Protein 4F2G (pdb70)

Radius of gyration: 18.75 Å; Cα contacts (8 Å, |Δi|>4): 578; chains: 1; bounding box: 49×48×42 Å

B-factor: mean 23.39, std 11.24, range [6.55, 86.33]

Nearest PDB structures (foldseek):
  4f2g-assembly1_A  TM=1.003E+00  e=6.445E-60  Burkholderia thailandensis E264
  1a1s-assembly1_A  TM=9.622E-01  e=4.248E-34  Pyrococcus furiosus
  7x99-assembly1_A  TM=9.183E-01  e=8.121E-35  Psychrobacter sp. PAMC 21119
  8qev-assembly1_B  TM=9.617E-01  e=5.536E-33  Arabidopsis thaliana
  8qev-assembly1_C  TM=9.621E-01  e=1.460E-32  Arabidopsis thaliana

InterPro domains:
  IPR002292 Ornithine/putrescine carbamoyltransferase [PR00102] (50-64)
  IPR002292 Ornithine/putrescine carbamoyltransferase [PR00102] (83-96)
  IPR002292 Ornithine/putrescine carbamoyltransferase [PR00102] (123-137)
  IPR002292 Ornithine/putrescine carbamoyltransferase [PR00102] (220-230)
  IPR002292 Ornithine/putrescine carbamoyltransferase [PR00102] (282-293)
  IPR002292 Ornithine/putrescine carbamoyltransferase [TIGR00658] (7-303)
  IPR006130 Aspartate/ornithine carbamoyltransferase [PR00100] (52-71)
  IPR006130 Aspartate/ornithine carbamoyltransferase [PR00100] (134-145)
  IPR006130 Aspartate/ornithine carbamoyltransferase [PR00100] (256-265)
  IPR006130 Aspartate/ornithine carbamoyltransferase [PR00100] (268-291)
  IPR006130 Aspartate/ornithine carbamoyltransferase [PS00097] (52-59)
  IPR006131 Aspartate/ornithine carbamoyltransferase, Asp/Orn-binding domain [PF00185] (154-301)
  IPR006132 Aspartate/ornithine carbamoyltransferase, carbamoyl-P binding [PF02729] (7-147)
  IPR024904 Orni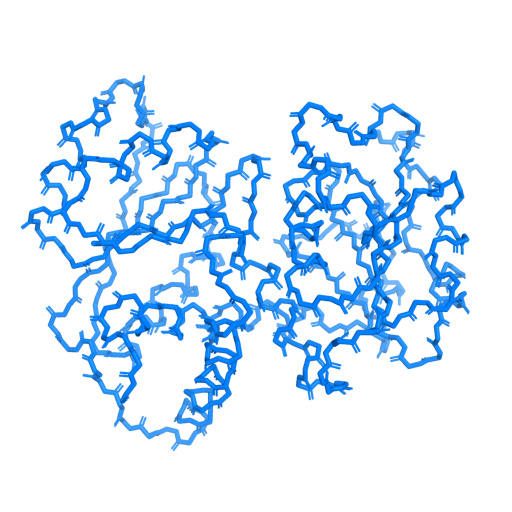thine carbamoyltransferase [MF_01109] (6-304)
  IPR036901 Aspartate/ornithine carbamoyltransferase superfamily [G3DSA:3.40.50.1370] (8-299)
  IPR036901 Aspartate/ornithine carbamoyltransferase superfamily [G3DSA:3.40.50.1370] (137-290)
  IPR036901 Aspartate/ornithine carbamoyltransferase superfamily [SSF53671] (4-303)

Solvent-accessible surface area: 12615 Å² total; per-residue (Å²): 134,107,39,0,9,36,0,94,59,2,50,57,95,14,0,95,28,0,10,114,31,0,8,51,3,39,148,44,92,86,110,98,93,110,61,87,26,0,113,132,77,33,0,0,0,13,6,39,61,108,8,112,104,4,88,120,10,0,64,27,0,0,147,46,2,24,11,116,9,61,85,71,62,86,103,140,57,56,4,51,179,68,41,79,20,87,84,20,0,55,77,23,5,134,152,19,41,0,0,0,0,20,1,73,72,17,103,41,0,65,120,0,3,104,42,12,140,16,13,0,0,0,0,20,0,74,59,27,3,0,0,6,0,0,0,0,0,10,0,3,67,77,70,96,23,90,0,153,59,76,21,0,0,1,0,0,32,18,28,19,3,0,28,0,0,5,19,0,0,93,32,7,56,5,41,2,35,1,0,13,6,116,67,122,57,33,82,89,101,52,20,63,89,51,3,53,109,53,46,96,84,36,138,58,5,44,101,0,0,51,37,0,25,0,0,2,1,16,43,91,97,107,60,8,65,103,23,22,0,53,108,118,4,7,75,74,10,58,112,78,1,5,0,0,1,14,51,72,19,86,115,64,70,0,0,36,53,32,6,5,83,17,142,49,24,18,4,185,55,1,38,74,0,16,20,0,0,0,7,0,0,0,5,12,19,36,83,30,128,125

CATH classification: 3.40.50.1370 (+1 more: 3.40.50.1370)

Secondary structure (DSSP, 8-state):
---BSSGGGS-HHHHHHHHHHHHHHHHHHHTT----TTTT-EEEEEESS--HHHHHHHHHHHHHTT-EEEEE--SS-EETBEE-HHHHHHHHHHH-SEEEEE-S-HHHHHHHHHT-SS-EEEEE-SS--HHHHHHHHHHHHHHHS--TT-EEEEES---HHHHHHHHHHHHHT-EEEEE--GGG---GGGS-GGGGGGEEE-SSHHHHTTT-SEEEE-----SGGGG-B-HHHHTTS-TT-EEEEPSS--BTTTB-HHHHTSTTB-HHHHHHHHHHHHHHHHHHHHH---

Organism: Burkholderia thailandensis (strain ATCC 700388 / DSM 13276 / CCUG 48851 / CIP 106301 / E264) (NCBI:txid271848)

Sequence (290 aa):
IRHYLQFKDFSLEDYEYVLERTGILKRKFKNYETYHPLHDRTLAMIFEKSSTRTRLSFEAGIFQLGGHAVFMSTRDTQLGRGEPVEDSAQVISRMVDIIMIRTFEQDIIIQRFAENSRVPVINGLTNEYHPCQVLADIFTYYEHRGPIRGKTVAWVGDANNMLYTWIQAARILDFKLQLSTPPGYALDAKLVDAESAPFYQVFDDPNEACKGADLVTTDVWKRAFADWCVDEEEMMSHANSDALFMHCLPAHRGEEVTAGVIDGPQSVVWDEAENRLHVQKALMEFLLLGRL

Foldseek 3Di:
DQAALALLSDFLVRLVQLLVQLVVVVVCVVVVNQAAPQAAFEEEEAEADDDVLLVVLLQVLNVSNRYGYDYHYDDPADDVGPDDLLVCQQVVLVPGAEYEYEEEDSVSQVVSCVNHPHYYHYCYYFAAHNLLVSLVQSVCCVVPNHQAQAEEEEFEACTRHNLRVLSVCVRSVYAYEYEYQVVRDDPVVSHDPSSVVRYDYDPQSLVSQAQHQEYEYEAHQPRSVSRADEPSSNVNYPPQHAYEYADDDDDPHNYHCCRCVHPRYPHVSSSNSSSSSVSSVVCCRRPNRD

Structure (mmCIF, N/CA/C/O backbone):
data_4F2G
#
_entry.id   4F2G
#
_cell.length_a   141.250
_cell.length_b   141.250
_cell.length_c   141.250
_cell.angle_alpha   90.000
_cell.angle_beta   90.000
_cell.angle_gamma   90.000
#
_symmetry.space_group_name_H-M   'P 41 3 2'
#
loop_
_entity.id
_entity.type
_entity.pdbx_description
1 polymer 'Ornithine carbamoyltransferase 1'
2 non-polymer 1,2-ETHANEDIOL
3 non-polymer 'PHOSPHATE ION'
4 water water
#
loop_
_atom_site.group_PDB
_atom_site.id
_atom_site.type_symbol
_atom_site.label_atom_id
_atom_site.label_alt_id
_atom_site.label_comp_id
_atom_site.label_asym_id
_atom_site.label_entity_id
_atom_site.label_seq_id
_atom_site.pdbx_PDB_ins_code
_atom_site.Cartn_x
_atom_site.Cartn_y
_atom_site.Cartn_z
_atom_site.occupancy
_atom_site.B_iso_or_equiv
_atom_site.auth_seq_id
_atom_site.auth_comp_id
_atom_site.auth_asym_id
_atom_site.auth_atom_id
_atom_site.pdbx_PDB_model_num
ATOM 1 N N . ILE A 1 6 ? -11.791 10.751 -27.338 1.00 42.32 6 ILE A N 1
ATOM 2 C CA . ILE A 1 6 ? -11.652 10.395 -25.927 1.00 41.62 6 ILE A CA 1
ATOM 3 C C . ILE A 1 6 ? -12.390 11.384 -25.074 1.00 36.72 6 ILE A C 1
ATOM 4 O O . ILE A 1 6 ? -12.022 12.514 -25.066 1.00 35.29 6 ILE A O 1
ATOM 9 N N . ARG A 1 7 ? -13.389 10.955 -24.333 1.00 30.73 7 ARG A N 1
ATOM 10 C CA . ARG A 1 7 ? -13.989 11.872 -23.375 1.00 24.96 7 ARG A CA 1
ATOM 11 C C . ARG A 1 7 ? -13.379 11.648 -22.013 1.00 20.42 7 ARG A C 1
ATOM 12 O O . ARG A 1 7 ? -13.019 10.519 -21.671 1.00 20.51 7 ARG A O 1
ATOM 20 N N . HIS A 1 8 ? -13.281 12.716 -21.228 1.00 14.24 8 HIS A N 1
ATOM 21 C CA . HIS A 1 8 ? -12.782 12.605 -19.861 1.00 12.12 8 HIS A CA 1
ATOM 22 C C . HIS A 1 8 ? -13.835 13.087 -18.882 1.00 16.02 8 HIS A C 1
ATOM 23 O O . HIS A 1 8 ? -14.842 13.683 -19.283 1.00 15.11 8 HIS A O 1
ATOM 30 N N . TYR A 1 9 ? -13.586 12.869 -17.595 1.00 13.29 9 TYR A N 1
ATOM 31 C CA . TYR A 1 9 ? -14.472 13.347 -16.538 1.00 14.90 9 TYR A CA 1
ATOM 32 C C . TYR A 1 9 ? -13.629 14.085 -15.503 1.00 14.65 9 TYR A C 1
ATOM 33 O O . TYR A 1 9 ? -13.313 13.544 -14.444 1.00 17.11 9 TYR A O 1
ATOM 42 N N . LEU A 1 10 ? -13.258 15.321 -15.825 1.00 15.66 10 LEU A N 1
ATOM 43 C CA . LEU A 1 10 ? -12.322 16.085 -14.999 1.00 14.07 10 LEU A CA 1
ATOM 44 C C . LEU A 1 10 ? -13.024 17.161 -14.169 1.00 15.39 10 LEU A C 1
ATOM 45 O O . LEU A 1 10 ? -12.587 17.500 -13.062 1.00 12.54 10 LEU A O 1
ATOM 50 N N . GLN A 1 11 ? -14.099 17.711 -14.732 1.00 15.39 11 GLN A N 1
ATOM 51 C CA . GLN A 1 11 ? -14.920 18.713 -14.056 1.00 17.12 11 GLN A CA 1
ATOM 52 C C . GLN A 1 11 ? -16.378 18.340 -14.245 1.00 18.17 11 GLN A C 1
ATOM 53 O O . GLN A 1 11 ? -16.734 17.699 -15.229 1.00 18.79 11 GLN A O 1
ATOM 59 N N . PHE A 1 12 ? -17.232 18.751 -13.321 1.00 19.42 12 PHE A N 1
ATOM 60 C CA . PHE A 1 12 ? -18.645 18.462 -13.471 1.00 16.10 12 PHE A CA 1
ATOM 61 C C . PHE A 1 12 ? -19.166 18.959 -14.829 1.00 19.64 12 PHE A C 1
ATOM 62 O O . PHE A 1 12 ? -19.990 18.295 -15.467 1.00 16.13 12 PHE A O 1
ATOM 70 N N . LYS A 1 13 ? -18.676 20.116 -15.276 1.00 19.05 13 LYS A N 1
ATOM 71 C CA . LYS A 1 13 ? -19.173 20.711 -16.511 1.00 19.72 13 LYS A CA 1
ATOM 72 C C . LYS A 1 13 ? -18.674 20.039 -17.791 1.00 20.36 13 LYS A C 1
ATOM 73 O O . LYS A 1 13 ? -18.999 20.495 -18.878 1.00 22.80 13 LYS A O 1
ATOM 79 N N . ASP A 1 14 ? -17.901 18.961 -17.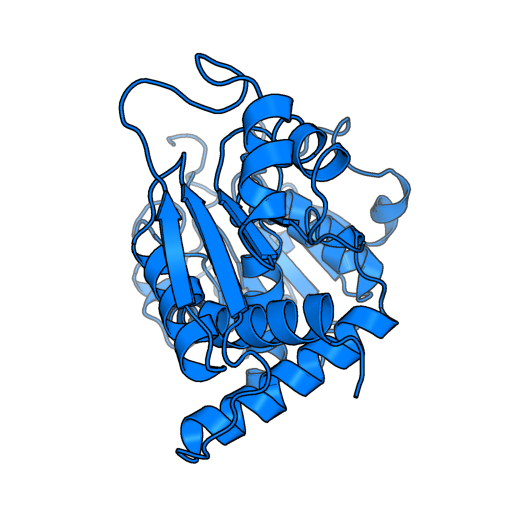666 1.00 19.95 14 ASP A N 1
ATOM 80 C CA . ASP A 1 14 ? -17.498 18.182 -18.839 1.00 19.50 14 ASP A CA 1
ATOM 81 C C . ASP A 1 14 ? -18.685 17.426 -19.458 1.00 20.20 14 ASP A C 1
ATOM 82 O O . ASP A 1 14 ? -18.643 17.063 -20.632 1.00 23.91 14 ASP A O 1
ATOM 87 N N . PHE A 1 15 ? -19.733 17.180 -18.673 1.00 18.10 15 PHE A N 1
ATOM 88 C CA . PHE A 1 15 ? -20.921 16.493 -19.184 1.00 17.27 15 PHE A CA 1
ATOM 89 C C . PHE A 1 15 ? -22.080 17.463 -19.407 1.00 17.66 15 PHE A C 1
ATOM 90 O O . PHE A 1 15 ? -22.238 18.424 -18.662 1.00 22.40 15 PHE A O 1
ATOM 98 N N . SER A 1 16 ? -22.886 17.207 -20.430 1.00 16.97 16 SER A N 1
ATOM 99 C CA . SER A 1 16 ? -24.043 18.048 -20.713 1.00 19.69 16 SER A CA 1
ATOM 100 C C . SER A 1 16 ? -25.220 17.589 -19.873 1.00 19.30 16 SER A C 1
ATOM 101 O O . SER A 1 16 ? -25.154 16.545 -19.222 1.00 18.53 16 SER A O 1
ATOM 104 N N . LEU A 1 17 ? -26.297 18.366 -19.896 1.00 21.55 17 LEU A N 1
ATOM 105 C CA . LEU A 1 17 ? -27.539 17.957 -19.255 1.00 24.05 17 LEU A CA 1
ATOM 106 C C . LEU A 1 17 ? -27.974 16.583 -19.751 1.00 24.38 17 LEU A C 1
ATOM 107 O O . LEU A 1 17 ? -28.359 15.718 -18.966 1.00 21.28 17 LEU A O 1
ATOM 112 N N . GLU A 1 18 ? -27.919 16.394 -21.064 1.00 26.82 18 GLU A N 1
ATOM 113 C CA . GLU A 1 18 ? -28.270 15.114 -21.667 1.00 28.50 18 GLU A CA 1
ATOM 114 C C . GLU A 1 18 ? -27.393 13.975 -21.124 1.00 24.52 18 GLU A C 1
ATOM 115 O O . GLU A 1 18 ? -27.908 12.903 -20.794 1.00 22.33 18 GLU A O 1
ATOM 121 N N . ASP A 1 19 ? -26.080 14.209 -21.027 1.00 22.94 19 ASP A N 1
ATOM 122 C CA . ASP A 1 19 ? -25.158 13.212 -20.466 1.00 23.10 19 ASP A CA 1
ATOM 123 C C . ASP A 1 19 ? -25.591 12.782 -19.068 1.00 22.92 19 ASP A C 1
ATOM 124 O O . ASP A 1 19 ? -25.667 11.581 -18.766 1.00 23.10 19 ASP A O 1
ATOM 129 N N . TYR A 1 20 ? -25.865 13.771 -18.219 1.00 18.84 20 TYR A N 1
ATOM 130 C CA . TYR A 1 20 ? -26.290 13.514 -16.841 1.00 19.42 20 TYR A CA 1
ATOM 131 C C . TYR A 1 20 ? -27.627 12.784 -16.732 1.00 22.65 20 TYR A C 1
ATOM 132 O O . TYR A 1 20 ? -27.775 11.909 -15.887 1.00 28.19 20 TYR A O 1
ATOM 141 N N . GLU A 1 21 ? -28.595 13.131 -17.578 1.00 18.50 21 GLU A N 1
ATOM 142 C CA . GLU A 1 21 ? -29.869 12.422 -17.570 1.00 18.15 21 GLU A CA 1
ATOM 143 C C . GLU A 1 21 ? -29.637 10.937 -17.833 1.00 21.38 21 GLU A C 1
ATOM 144 O O . GLU A 1 21 ? -30.194 10.079 -17.145 1.00 20.96 21 GLU A O 1
ATOM 150 N N . TYR A 1 22 ? -28.783 10.639 -18.810 1.00 20.84 22 TYR A N 1
ATOM 151 C CA . TYR A 1 22 ? -28.416 9.261 -19.111 1.00 22.50 22 TYR A CA 1
ATOM 152 C C . TYR A 1 22 ? -27.680 8.580 -17.952 1.00 25.73 22 TYR A C 1
ATOM 153 O O . TYR A 1 22 ? -28.057 7.491 -17.526 1.00 25.46 22 TYR A O 1
ATOM 162 N N . VAL A 1 23 ? -26.630 9.221 -17.445 1.00 24.96 23 VAL A N 1
ATOM 163 C CA . VAL A 1 23 ? -25.789 8.605 -16.424 1.00 18.71 23 VAL A CA 1
ATOM 164 C C . VAL A 1 23 ? -26.554 8.352 -15.126 1.00 15.31 23 VAL A C 1
ATOM 165 O O . VAL A 1 23 ? -26.355 7.334 -14.465 1.00 17.91 23 VAL A O 1
ATOM 169 N N . LEU A 1 24 ? -27.412 9.261 -14.754 1.00 13.01 24 LEU A N 1
ATOM 170 C CA . LEU A 1 24 ? -28.216 9.119 -13.572 1.00 16.21 24 LEU A CA 1
ATOM 171 C C . LEU A 1 24 ? -29.214 7.966 -13.701 1.00 20.91 24 LEU A C 1
ATOM 172 O O . LEU A 1 24 ? -29.402 7.227 -12.798 1.00 22.09 24 LEU A O 1
ATOM 177 N N . GLU A 1 25 ? -29.750 7.797 -14.884 1.00 23.19 25 GLU A N 1
ATOM 178 C CA . GLU A 1 25 ? -30.653 6.686 -15.121 1.00 22.34 25 GLU A CA 1
ATOM 179 C C . GLU A 1 25 ? -29.900 5.351 -15.120 1.00 20.85 25 GLU A C 1
ATOM 180 O O . GLU A 1 25 ? -30.380 4.371 -14.542 1.00 25.28 25 GLU A O 1
ATOM 186 N N . ARG A 1 26 ? -28.726 5.310 -15.759 1.00 20.18 26 ARG A N 1
ATOM 187 C CA . ARG A 1 26 ? -27.857 4.126 -15.698 1.00 19.83 26 ARG A CA 1
ATOM 188 C C . ARG A 1 26 ? -27.484 3.795 -14.262 1.00 16.14 26 ARG A C 1
ATOM 189 O O . ARG A 1 26 ? -27.429 2.630 -13.898 1.00 19.84 26 ARG A O 1
ATOM 197 N N . THR A 1 27 ? -27.206 4.818 -13.457 1.00 13.13 27 THR A N 1
ATOM 198 C CA . THR A 1 27 ? -26.834 4.602 -12.060 1.00 12.17 27 THR A CA 1
ATOM 199 C C . THR A 1 27 ? -27.910 3.795 -11.334 1.00 15.92 27 THR A C 1
ATOM 200 O O . THR A 1 27 ? -27.614 2.831 -10.623 1.00 16.51 27 THR A O 1
ATOM 204 N N . GLY A 1 28 ? -29.163 4.187 -11.524 1.00 15.91 28 GLY A N 1
ATOM 205 C CA . GLY A 1 28 ? -30.275 3.497 -10.894 1.00 14.60 28 GLY A CA 1
ATOM 206 C C . GLY A 1 28 ? -30.424 2.088 -11.429 1.00 16.57 28 GLY A C 1
ATOM 207 O O . GLY A 1 28 ? -30.689 1.161 -10.678 1.00 20.09 28 GLY A O 1
ATOM 208 N N . ILE A 1 29 ? -30.259 1.926 -12.735 1.00 17.04 29 ILE A N 1
ATOM 209 C CA . ILE A 1 29 ? -30.330 0.606 -13.350 1.00 19.89 29 ILE A CA 1
ATOM 210 C C . ILE A 1 29 ? -29.223 -0.341 -12.840 1.00 18.75 29 ILE A C 1
ATOM 211 O O . ILE A 1 29 ? -29.488 -1.485 -12.478 1.00 18.26 29 ILE A O 1
ATOM 216 N N . LEU A 1 30 ? -27.985 0.137 -12.803 1.00 14.85 30 LEU A N 1
ATOM 217 C CA . LEU A 1 30 ? -26.876 -0.695 -12.358 1.00 15.39 30 LEU A CA 1
ATOM 218 C C . LEU A 1 30 ? -26.974 -0.999 -10.864 1.00 19.87 30 LEU A C 1
ATOM 219 O O . LEU A 1 30 ? -26.562 -2.068 -10.412 1.00 20.78 30 LEU A O 1
ATOM 224 N N . LYS A 1 31 ? -27.516 -0.056 -10.096 1.00 18.69 31 LYS A N 1
ATOM 225 C CA . LYS A 1 31 ? -27.703 -0.270 -8.664 1.00 18.02 31 LYS A CA 1
ATOM 226 C C . LYS A 1 31 ? -28.722 -1.385 -8.429 1.00 22.14 31 LYS A C 1
ATOM 227 O O . LYS A 1 31 ? -28.551 -2.213 -7.529 1.00 22.10 31 LYS A O 1
ATOM 233 N N . ARG A 1 32 ? -29.772 -1.410 -9.253 1.00 21.29 32 ARG A N 1
ATOM 234 C CA . ARG A 1 32 ? -30.788 -2.462 -9.182 1.00 23.54 32 ARG A CA 1
ATOM 235 C C . ARG A 1 32 ? -30.212 -3.835 -9.532 1.00 26.88 32 ARG A C 1
ATOM 236 O O . ARG A 1 32 ? -30.553 -4.839 -8.895 1.00 25.68 32 ARG A O 1
ATOM 244 N N . LYS A 1 33 ? -29.331 -3.874 -10.530 1.00 23.15 33 LYS A N 1
ATOM 245 C CA . LYS A 1 33 ? -28.612 -5.099 -10.875 1.00 21.89 33 LYS A CA 1
ATOM 246 C C . LYS A 1 33 ? -27.708 -5.542 -9.725 1.00 24.18 33 LYS A C 1
ATOM 247 O O . LYS A 1 33 ? -27.636 -6.727 -9.397 1.00 26.08 33 LYS A O 1
ATOM 253 N N . PHE A 1 34 ? -27.029 -4.577 -9.111 1.00 26.95 34 PHE A N 1
ATOM 254 C CA . PHE A 1 34 ? -26.254 -4.811 -7.894 1.00 29.53 34 PHE A CA 1
ATOM 255 C C . PHE A 1 34 ? -27.155 -5.422 -6.812 1.00 32.47 34 PHE A C 1
ATOM 256 O O . PHE A 1 34 ? -26.841 -6.473 -6.258 1.00 35.31 34 PHE A O 1
ATOM 264 N N . LYS A 1 35 ? -28.290 -4.789 -6.527 1.00 29.12 35 LYS A N 1
ATOM 265 C CA . LYS A 1 35 ? -29.161 -5.292 -5.462 1.00 24.78 35 LYS A CA 1
ATOM 266 C C . LYS A 1 35 ? -29.866 -6.593 -5.845 1.00 23.53 35 LYS A C 1
ATOM 267 O O . LYS A 1 35 ? -30.311 -7.328 -4.975 1.00 28.05 35 LYS A O 1
ATOM 269 N N . ASN A 1 36 ? -29.949 -6.897 -7.138 1.00 34.52 36 ASN A N 1
ATOM 270 C CA . ASN A 1 36 ? -30.542 -8.169 -7.593 1.00 34.70 36 ASN A CA 1
ATOM 271 C C . ASN A 1 36 ? -29.524 -9.321 -7.784 1.00 35.33 36 ASN A C 1
ATOM 272 O O . ASN A 1 36 ? -29.891 -10.413 -8.236 1.00 31.33 36 ASN A O 1
ATOM 277 N N . TYR A 1 37 ? -28.254 -9.072 -7.455 1.00 40.23 37 TYR A N 1
ATOM 278 C CA . TYR A 1 37 ? -27.197 -10.073 -7.638 1.00 43.94 37 TYR A CA 1
ATOM 279 C C . TYR A 1 37 ? -27.243 -10.605 -9.074 1.00 41.40 37 TYR A C 1
ATOM 280 O O . TYR A 1 37 ? -27.103 -11.803 -9.325 1.00 44.59 37 TYR A O 1
ATOM 282 N N . GLU A 1 38 ? -27.465 -9.696 -10.014 1.00 34.68 38 GLU A N 1
ATOM 283 C CA . GLU A 1 38 ? -27.481 -10.040 -11.423 1.00 28.85 38 GLU A CA 1
ATOM 284 C C . GLU A 1 38 ? -26.060 -9.878 -11.961 1.00 24.89 38 GLU A C 1
ATOM 285 O O . GLU A 1 38 ? -25.397 -8.877 -11.690 1.00 23.94 38 GLU A O 1
ATOM 291 N N . THR A 1 39 ? -25.575 -10.870 -12.698 1.00 24.30 39 THR A N 1
ATOM 292 C CA . THR A 1 39 ? -24.228 -10.789 -13.256 1.00 19.91 39 THR A CA 1
ATOM 293 C C . THR A 1 39 ? -24.210 -9.925 -14.517 1.00 23.97 39 THR A C 1
ATOM 294 O O . THR A 1 39 ? -24.846 -10.260 -15.525 1.00 28.32 39 THR A O 1
ATOM 298 N N . TYR A 1 40 ? -23.498 -8.806 -14.443 1.00 19.44 40 TYR A N 1
ATOM 299 C CA . TYR A 1 40 ? -23.367 -7.889 -15.567 1.00 17.96 40 TYR A CA 1
ATOM 300 C C . TYR A 1 40 ? -21.919 -7.436 -15.670 1.00 21.07 40 TYR A C 1
ATOM 301 O O . TYR A 1 40 ? -21.418 -6.727 -14.796 1.00 19.40 40 TYR A O 1
ATOM 310 N N . HIS A 1 41 ? -21.244 -7.855 -16.734 1.00 21.56 41 HIS A N 1
ATOM 311 C CA . HIS A 1 41 ? -19.811 -7.591 -16.877 1.00 17.63 41 HIS A CA 1
ATOM 312 C C . HIS A 1 41 ? -19.438 -6.937 -18.198 1.00 18.81 41 HIS A C 1
ATOM 313 O O . HIS A 1 41 ? -18.670 -7.520 -18.965 1.00 15.68 41 HIS A O 1
ATOM 320 N N . PRO A 1 42 ? -19.933 -5.762 -18.459 1.00 16.12 42 PRO A N 1
ATOM 321 C CA . PRO A 1 42 ? -19.600 -5.085 -19.692 1.00 17.59 42 PRO A CA 1
ATOM 322 C C . PRO A 1 42 ? -18.155 -4.680 -19.794 1.00 20.27 42 PRO A C 1
ATOM 323 O O . PRO A 1 42 ? -17.667 -4.505 -20.846 1.00 22.90 42 PRO A O 1
ATOM 327 N N . LEU A 1 43 ? -17.495 -4.593 -18.662 1.00 18.60 43 LEU A N 1
ATOM 328 C CA . LEU A 1 43 ? -16.097 -4.187 -18.653 1.00 16.78 43 LEU A CA 1
ATOM 329 C C . LEU A 1 43 ? -15.155 -5.362 -18.445 1.00 16.77 43 LEU A C 1
ATOM 330 O O . LEU A 1 43 ? -14.033 -5.178 -17.993 1.00 16.61 43 LEU A O 1
ATOM 335 N N . HIS A 1 44 ? -15.604 -6.566 -18.792 1.00 15.06 44 HIS A N 1
ATOM 336 C CA . HIS A 1 44 ? -14.748 -7.740 -18.686 1.00 14.24 44 HIS A CA 1
ATOM 337 C C . HIS A 1 44 ? -13.402 -7.479 -19.365 1.00 17.14 44 HIS A C 1
ATOM 338 O O . HIS A 1 44 ? -13.341 -6.899 -20.441 1.00 19.96 44 HIS A O 1
ATOM 345 N N . ASP A 1 45 ? -12.324 -7.897 -18.711 1.00 17.86 45 ASP A N 1
ATOM 346 C CA . ASP A 1 45 ? -10.970 -7.763 -19.248 1.00 16.82 45 ASP A CA 1
ATOM 347 C C . ASP A 1 45 ? -10.475 -6.321 -19.349 1.00 16.74 45 ASP A C 1
ATOM 348 O O . ASP A 1 45 ? -9.439 -6.069 -19.948 1.00 20.43 45 ASP A O 1
ATOM 353 N N . ARG A 1 46 ? -11.180 -5.376 -18.816 1.00 13.76 46 ARG A N 1
ATOM 354 C CA . ARG A 1 46 ? -10.767 -4.007 -18.796 1.00 16.27 46 ARG A CA 1
ATOM 355 C C . ARG A 1 46 ? -10.066 -3.596 -17.481 1.00 15.67 46 ARG A C 1
ATOM 356 O O . ARG A 1 46 ? -10.427 -4.019 -16.441 1.00 13.84 46 ARG A O 1
ATOM 364 N N . THR A 1 47 ? -9.096 -2.730 -17.582 1.00 13.56 47 THR A N 1
ATOM 365 C CA . THR A 1 47 ? -8.311 -2.325 -16.418 1.00 12.28 47 THR A CA 1
ATOM 366 C C . THR A 1 47 ? -8.436 -0.821 -16.132 1.00 13.24 47 THR A C 1
ATOM 367 O O . THR A 1 47 ? -8.397 0.005 -17.048 1.00 10.85 47 THR A O 1
ATOM 371 N N . LEU A 1 48 ? -8.598 -0.480 -14.856 1.00 14.98 48 LEU A N 1
ATOM 372 C CA . LEU A 1 48 ? -8.581 0.904 -14.400 1.00 14.38 48 LEU A CA 1
ATOM 373 C C . LEU A 1 48 ? -7.303 1.149 -13.601 1.00 15.42 48 LEU A C 1
ATOM 374 O O . LEU A 1 48 ? -7.022 0.439 -12.638 1.00 11.44 48 LEU A O 1
ATOM 379 N N . ALA A 1 49 ? -6.523 2.147 -14.001 1.00 11.50 49 ALA A N 1
ATOM 380 C CA . ALA A 1 49 ? -5.395 2.558 -13.181 1.00 12.01 49 ALA A CA 1
ATOM 381 C C . ALA A 1 49 ? -5.883 3.593 -12.165 1.00 11.42 49 ALA A C 1
ATOM 382 O O . ALA A 1 49 ? -6.415 4.629 -12.544 1.00 13.95 49 ALA A O 1
ATOM 384 N N . MET A 1 50 ? -5.752 3.286 -10.877 1.00 12.89 50 MET A N 1
ATOM 385 C CA . MET A 1 50 ? -6.105 4.247 -9.836 1.00 11.38 50 MET A CA 1
ATOM 386 C C . MET A 1 50 ? -4.839 4.915 -9.333 1.00 13.14 50 MET A C 1
ATOM 387 O O . MET A 1 50 ? -4.040 4.299 -8.625 1.00 11.11 50 MET A O 1
ATOM 392 N N . ILE A 1 51 ? -4.647 6.171 -9.721 1.00 12.33 51 ILE A N 1
ATOM 393 C CA . ILE A 1 51 ? -3.464 6.920 -9.310 1.00 10.97 51 ILE A CA 1
ATOM 394 C C . ILE A 1 51 ? -3.807 7.823 -8.130 1.00 13.55 51 ILE A C 1
ATOM 395 O O . ILE A 1 51 ? -4.433 8.880 -8.293 1.00 12.26 51 ILE A O 1
ATOM 400 N N . PHE A 1 52 ? -3.404 7.392 -6.939 1.00 12.20 52 PHE A N 1
ATOM 401 C CA . PHE A 1 52 ? -3.680 8.142 -5.714 1.00 12.07 52 PHE A CA 1
ATOM 402 C C . PHE A 1 52 ? -2.460 8.926 -5.262 1.00 13.39 52 PHE A C 1
ATOM 403 O O . PHE A 1 52 ? -1.430 8.345 -4.926 1.00 17.54 52 PHE A O 1
ATOM 411 N N . GLU A 1 53 ? -2.576 10.247 -5.248 1.00 14.82 53 GLU A N 1
ATOM 412 C CA . GLU A 1 53 ? -1.523 11.095 -4.702 1.00 11.32 53 GLU A CA 1
ATOM 413 C C . GLU A 1 53 ? -2.024 11.762 -3.421 1.00 16.05 53 GLU A C 1
ATOM 414 O O . GLU A 1 53 ? -1.239 12.278 -2.625 1.00 19.08 53 GLU A O 1
ATOM 420 N N . LYS A 1 54 ? -3.321 11.726 -3.228 1.00 17.97 54 LYS A N 1
ATOM 421 C CA . LYS A 1 54 ? -3.966 11.952 -1.949 1.00 20.46 54 LYS A CA 1
ATOM 422 C C . LYS A 1 54 ? -4.784 10.725 -1.513 1.00 21.35 54 LYS A C 1
ATOM 423 O O . LYS A 1 54 ? -5.599 10.267 -2.223 1.00 22.22 54 LYS A O 1
ATOM 429 N N . SER A 1 55 ? -4.531 1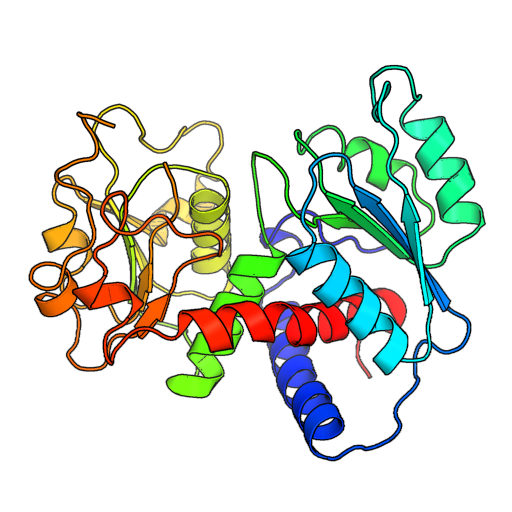0.236 -0.338 1.00 21.94 55 SER A N 1
ATOM 430 C CA . SER A 1 55 ? -5.048 8.967 0.121 1.00 21.18 55 SER A CA 1
ATOM 431 C C . SER A 1 55 ? -6.544 8.957 0.463 1.00 16.86 55 SER A C 1
ATOM 432 O O . SER A 1 55 ? -7.030 9.873 0.958 1.00 15.97 55 SER A O 1
ATOM 435 N N . SER A 1 56 ? -7.272 7.930 0.076 1.00 13.84 56 SER A N 1
ATOM 436 C CA . SER A 1 56 ? -8.618 7.694 0.603 1.00 16.32 56 SER A CA 1
ATOM 437 C C . SER A 1 56 ? -9.008 6.249 0.511 1.00 13.09 56 SER A C 1
ATOM 438 O O . SER A 1 56 ? -9.212 5.811 -0.585 1.00 14.22 56 SER A O 1
ATOM 441 N N . THR A 1 57 ? -9.132 5.547 1.625 1.00 12.20 57 THR A N 1
ATOM 442 C CA . THR A 1 57 ? -9.582 4.176 1.379 1.00 16.86 57 THR A CA 1
ATOM 443 C C . THR A 1 57 ? -10.982 4.136 0.765 1.00 19.51 57 THR A C 1
ATOM 444 O O . THR A 1 57 ? -11.261 3.349 -0.140 1.00 18.88 57 THR A O 1
ATOM 448 N N . ARG A 1 58 ? -11.851 4.999 1.278 1.00 18.08 58 ARG A N 1
ATOM 449 C CA . ARG A 1 58 ? -13.240 5.111 0.853 1.00 15.02 58 ARG A CA 1
ATOM 450 C C . ARG A 1 58 ? -13.327 5.108 -0.665 1.00 11.83 58 ARG A C 1
ATOM 451 O O . ARG A 1 58 ? -14.104 4.356 -1.249 1.00 13.60 58 ARG A O 1
ATOM 459 N N . THR A 1 59 ? -12.528 5.962 -1.299 1.00 12.58 59 THR A N 1
ATOM 460 C CA . THR A 1 59 ? -12.591 6.141 -2.750 1.00 11.74 59 THR A CA 1
ATOM 461 C C . THR A 1 59 ? -11.849 5.020 -3.484 1.00 13.59 59 THR A C 1
ATOM 462 O O . THR A 1 59 ? -12.201 4.657 -4.615 1.00 9.95 59 THR A O 1
ATOM 466 N N . ARG A 1 60 ? -10.847 4.437 -2.828 1.00 11.58 60 ARG A N 1
ATOM 467 C CA . ARG A 1 60 ? -10.227 3.235 -3.370 1.00 11.99 60 ARG A CA 1
ATOM 468 C C . ARG A 1 60 ? -11.263 2.105 -3.426 1.00 13.69 60 ARG A C 1
ATOM 469 O O . ARG A 1 60 ? -11.452 1.470 -4.468 1.00 13.02 60 ARG A O 1
ATOM 477 N N . LEU A 1 61 ? -11.921 1.852 -2.296 1.00 12.93 61 LEU A N 1
ATOM 478 C CA . LEU A 1 61 ? -13.021 0.896 -2.252 1.00 9.78 61 LEU A CA 1
ATOM 479 C C . LEU A 1 61 ? -14.099 1.157 -3.322 1.00 10.54 61 LEU A C 1
ATOM 480 O O . LEU A 1 61 ? -14.435 0.262 -4.094 1.00 12.19 61 LEU A O 1
ATOM 485 N N . SER A 1 62 ? -14.639 2.373 -3.376 1.00 9.07 62 SER A N 1
ATOM 486 C CA . SER A 1 62 ? -15.728 2.641 -4.321 1.00 11.91 62 SER A CA 1
ATOM 487 C C . SER A 1 62 ? -15.357 2.377 -5.790 1.00 15.13 62 SER A C 1
ATOM 488 O O . SER A 1 62 ? -16.109 1.715 -6.508 1.00 13.15 62 SER A O 1
ATOM 491 N N . PHE A 1 63 ? -14.201 2.872 -6.240 1.00 14.80 63 PHE A N 1
ATOM 492 C CA . PHE A 1 63 ? -13.752 2.590 -7.608 1.00 10.49 63 PHE A CA 1
ATOM 493 C C . PHE A 1 63 ? -13.371 1.121 -7.807 1.00 14.43 63 PHE A C 1
ATOM 494 O O . PHE A 1 63 ? -13.729 0.511 -8.818 1.00 15.46 63 PHE A O 1
ATOM 502 N N . GLU A 1 64 ? -12.642 0.559 -6.846 1.00 8.38 64 GLU A N 1
ATOM 503 C CA . GLU A 1 64 ? -12.140 -0.800 -6.985 1.00 12.08 64 GLU A CA 1
ATOM 504 C C . GLU A 1 64 ? -13.248 -1.854 -7.001 1.00 14.09 64 GLU A C 1
ATOM 505 O O . GLU A 1 64 ? -13.249 -2.733 -7.863 1.00 13.78 64 GLU A O 1
ATOM 511 N N . ALA A 1 65 ? -14.170 -1.780 -6.041 1.00 13.51 65 ALA A N 1
ATOM 512 C CA . ALA A 1 65 ? -15.305 -2.701 -6.002 1.00 15.82 65 ALA A CA 1
ATOM 513 C C . ALA A 1 65 ? -16.225 -2.478 -7.205 1.00 17.09 65 ALA A C 1
ATOM 514 O O . ALA A 1 65 ? -16.811 -3.415 -7.744 1.00 12.56 65 ALA A O 1
ATOM 516 N N . GLY A 1 66 ? -16.341 -1.224 -7.627 1.00 15.31 66 GLY A N 1
ATOM 517 C CA . GLY A 1 66 ? -17.195 -0.877 -8.744 1.00 12.39 66 GLY A CA 1
ATOM 518 C C . GLY A 1 66 ? -16.780 -1.495 -10.065 1.00 11.91 66 GLY A C 1
ATOM 519 O O . GLY A 1 66 ? -17.615 -2.013 -10.799 1.00 16.25 66 GLY A O 1
ATOM 520 N N . ILE A 1 67 ? -15.499 -1.429 -10.405 1.00 11.52 67 ILE A N 1
ATOM 521 C CA . ILE A 1 67 ? -15.099 -1.986 -11.690 1.00 12.73 67 ILE A CA 1
ATOM 522 C C . ILE A 1 67 ? -15.071 -3.516 -11.639 1.00 14.80 67 ILE A C 1
ATOM 523 O O . ILE A 1 67 ? -15.349 -4.181 -12.637 1.00 14.93 67 ILE A O 1
ATOM 528 N N . PHE A 1 68 ? -14.758 -4.066 -10.467 1.00 13.82 68 PHE A N 1
ATOM 529 C CA . PHE A 1 68 ? -14.858 -5.511 -10.252 1.00 13.24 68 PHE A CA 1
ATOM 530 C C . PHE A 1 68 ? -16.275 -6.007 -10.568 1.00 16.06 68 PHE A C 1
ATOM 531 O O . PHE A 1 68 ? -16.465 -6.973 -11.303 1.00 16.88 68 PHE A O 1
ATOM 539 N N . GLN A 1 69 ? -17.267 -5.326 -10.007 1.00 13.43 6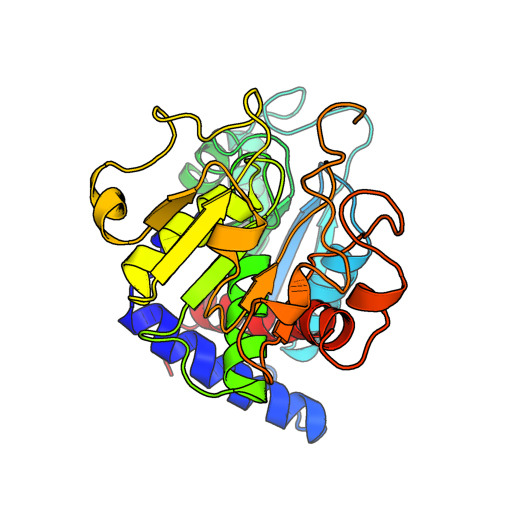9 GLN A N 1
ATOM 540 C CA . GLN A 1 69 ? -18.666 -5.673 -10.226 1.00 13.72 69 GLN A CA 1
ATOM 541 C C . GLN A 1 69 ? -19.064 -5.532 -11.687 1.00 12.74 69 GLN A C 1
ATOM 542 O O . GLN A 1 69 ? -20.055 -6.111 -12.103 1.00 15.07 69 GLN A O 1
ATOM 548 N N . LEU A 1 70 ? -18.292 -4.766 -12.459 1.00 12.96 70 LEU A N 1
ATOM 549 C CA . LEU A 1 70 ? -18.542 -4.628 -13.897 1.00 14.77 70 LEU A CA 1
ATOM 550 C C . LEU A 1 70 ? -17.673 -5.583 -14.730 1.00 14.68 70 LEU A C 1
ATOM 551 O O . LEU A 1 70 ? -17.707 -5.549 -15.957 1.00 16.21 70 LEU A O 1
ATOM 556 N N . GLY A 1 71 ? -16.900 -6.431 -14.055 1.00 13.69 71 GLY A N 1
ATOM 557 C CA . GLY A 1 71 ? -16.100 -7.443 -14.727 1.00 13.40 71 GLY A CA 1
ATOM 558 C C . GLY A 1 71 ? -14.644 -7.059 -14.991 1.00 14.84 71 GLY A C 1
ATOM 559 O O . GLY A 1 71 ? -13.893 -7.829 -15.596 1.00 14.96 71 GLY A O 1
ATOM 560 N N . GLY A 1 72 ? -14.238 -5.872 -14.546 1.00 11.73 72 GLY A N 1
ATOM 561 C CA . GLY A 1 72 ? -12.889 -5.396 -14.792 1.00 13.01 72 GLY A CA 1
ATOM 562 C C . GLY A 1 72 ? -12.023 -5.453 -13.546 1.00 14.10 72 GLY A C 1
ATOM 563 O O . GLY A 1 72 ? -12.369 -6.112 -12.566 1.00 13.74 72 GLY A O 1
ATOM 564 N N . HIS A 1 73 ? -10.896 -4.750 -13.581 1.00 14.50 73 HIS A N 1
ATOM 565 C CA . HIS A 1 73 ? -9.923 -4.804 -12.500 1.00 11.13 73 HIS A CA 1
ATOM 566 C C . HIS A 1 73 ? -9.240 -3.452 -12.299 1.00 13.82 73 HIS A C 1
ATOM 567 O O . HIS A 1 73 ? -8.800 -2.832 -13.268 1.00 13.17 73 HIS A O 1
ATOM 574 N N . ALA A 1 74 ? -9.143 -3.006 -11.044 1.00 11.34 74 ALA A N 1
ATOM 575 C CA . ALA A 1 74 ? -8.474 -1.739 -10.718 1.00 11.86 74 ALA A CA 1
ATOM 576 C C . ALA A 1 74 ? -7.068 -1.979 -10.189 1.00 11.86 74 ALA A C 1
ATOM 577 O O . ALA A 1 74 ? -6.865 -2.843 -9.352 1.00 10.01 74 ALA A O 1
ATOM 579 N N . VAL A 1 75 ? -6.096 -1.213 -10.670 1.00 14.49 75 VAL A N 1
ATOM 580 C CA . VAL A 1 75 ? -4.729 -1.320 -10.159 1.00 13.35 75 VAL A CA 1
ATOM 581 C C . VAL A 1 75 ? -4.411 -0.097 -9.296 1.00 12.83 75 VAL A C 1
ATOM 582 O O . VAL A 1 75 ? -4.526 1.041 -9.764 1.00 12.27 75 VAL A O 1
ATOM 586 N N . PHE A 1 76 ? -4.032 -0.326 -8.038 1.00 9.95 76 PHE A N 1
ATOM 587 C CA . PHE A 1 76 ? -3.754 0.775 -7.101 1.00 9.74 76 PHE A CA 1
ATOM 588 C C . PHE A 1 76 ? -2.327 1.311 -7.250 1.00 11.52 76 PHE A C 1
ATOM 589 O O . PHE A 1 76 ? -1.354 0.593 -6.988 1.00 12.57 76 PHE A O 1
ATOM 597 N N . MET A 1 77 ? -2.201 2.566 -7.671 1.00 9.53 77 MET A N 1
ATOM 598 C CA . MET A 1 77 ? -0.886 3.148 -7.938 1.00 13.65 77 MET A CA 1
ATOM 599 C C . MET A 1 77 ? -0.623 4.376 -7.068 1.00 13.21 77 MET A C 1
ATOM 600 O O . MET A 1 77 ? -1.161 5.464 -7.298 1.00 15.11 77 MET A O 1
ATOM 605 N N . SER A 1 78 ? 0.218 4.180 -6.065 1.00 11.66 78 SER A N 1
ATOM 606 C CA . SER A 1 78 ? 0.530 5.217 -5.104 1.00 16.74 78 SER A CA 1
ATOM 607 C C . SER A 1 78 ? 2.007 5.127 -4.752 1.00 18.27 78 SER A C 1
ATOM 608 O O . SER A 1 78 ? 2.516 4.044 -4.473 1.00 21.88 78 SER A O 1
ATOM 611 N N . THR A 1 79 ? 2.693 6.265 -4.781 1.00 17.12 79 THR A N 1
ATOM 612 C CA . THR A 1 79 ? 4.099 6.321 -4.422 1.00 20.54 79 THR A CA 1
ATOM 613 C C . THR A 1 79 ? 4.290 7.277 -3.259 1.00 24.82 79 THR A C 1
ATOM 614 O O . THR A 1 79 ? 3.555 8.253 -3.110 1.00 23.82 79 THR A O 1
ATOM 618 N N . ARG A 1 80 ? 5.289 6.991 -2.439 1.00 29.62 80 ARG A N 1
ATOM 619 C CA . ARG A 1 80 ? 5.492 7.759 -1.231 1.00 37.18 80 ARG A CA 1
ATOM 620 C C . ARG A 1 80 ? 6.229 9.054 -1.551 1.00 39.90 80 ARG A C 1
ATOM 621 O O . ARG A 1 80 ? 5.820 10.130 -1.116 1.00 44.65 80 ARG A O 1
ATOM 623 N N . ASP A 1 81 ? 7.287 8.959 -2.350 1.00 36.54 81 ASP A N 1
ATOM 624 C CA . ASP A 1 81 ? 8.257 10.045 -2.412 1.00 50.01 81 ASP A CA 1
ATOM 625 C C . ASP A 1 81 ? 8.205 10.960 -3.647 1.00 44.87 81 ASP A C 1
ATOM 626 O O . ASP A 1 81 ? 8.892 11.981 -3.690 1.00 41.77 81 ASP A O 1
ATOM 631 N N . THR A 1 82 ? 7.391 10.615 -4.638 1.00 37.34 82 THR A N 1
ATOM 632 C CA . THR A 1 82 ? 7.238 11.478 -5.805 1.00 32.03 82 THR A CA 1
ATOM 633 C C . THR A 1 82 ? 5.768 11.652 -6.185 1.00 28.57 82 THR A C 1
ATOM 634 O O . THR A 1 82 ? 4.888 11.019 -5.601 1.00 24.59 82 THR A O 1
ATOM 638 N N . GLN A 1 83 ? 5.505 12.514 -7.163 1.00 23.02 83 GLN A N 1
ATOM 639 C CA . GLN A 1 83 ? 4.147 12.694 -7.665 1.00 21.66 83 GLN A CA 1
ATOM 640 C C . GLN A 1 83 ? 4.219 13.213 -9.086 1.00 19.17 83 GLN A C 1
ATOM 641 O O . GLN A 1 83 ? 5.275 13.644 -9.542 1.00 23.98 83 GLN A O 1
ATOM 647 N N . LEU A 1 84 ? 3.093 13.171 -9.785 1.00 16.47 84 LEU A N 1
ATOM 648 C CA . LEU A 1 84 ? 3.011 13.728 -11.125 1.00 18.77 84 LEU A CA 1
ATOM 649 C C . LEU A 1 84 ? 3.402 15.208 -11.099 1.00 15.01 84 LEU A C 1
ATOM 650 O O . LEU A 1 84 ? 2.848 15.992 -10.326 1.00 18.02 84 LEU A O 1
ATOM 655 N N . GLY A 1 85 ? 4.328 15.574 -11.978 1.00 16.29 85 GLY A N 1
ATOM 656 C CA . GLY A 1 85 ? 4.756 16.949 -12.161 1.00 17.16 85 GLY A CA 1
ATOM 657 C C . GLY A 1 85 ? 5.896 17.265 -11.221 1.00 22.15 85 GLY A C 1
ATOM 658 O O . GLY A 1 85 ? 6.553 18.300 -11.329 1.00 19.61 85 GLY A O 1
ATOM 659 N N . ARG A 1 86 ? 6.064 16.367 -10.257 1.00 22.19 86 ARG A N 1
ATOM 660 C CA . ARG A 1 86 ? 7.259 16.288 -9.448 1.00 21.57 86 ARG A CA 1
ATOM 661 C C . ARG A 1 86 ? 7.932 14.942 -9.193 1.00 23.84 86 ARG A C 1
ATOM 662 O O . ARG A 1 86 ? 7.466 14.140 -8.383 1.00 23.57 86 ARG A O 1
ATOM 670 N N . GLY A 1 87 ? 9.042 14.718 -9.882 1.00 23.92 87 GLY A N 1
ATOM 671 C CA . GLY A 1 87 ? 9.825 13.511 -9.699 1.00 26.17 87 GLY A CA 1
ATOM 672 C C . GLY A 1 87 ? 9.258 12.402 -10.555 1.00 28.42 87 GLY A C 1
ATOM 673 O O . GLY A 1 87 ? 9.877 11.355 -10.742 1.00 30.01 87 GLY A O 1
ATOM 674 N N . GLU A 1 88 ? 8.071 12.654 -11.093 1.00 17.93 88 GLU A N 1
ATOM 675 C CA . GLU A 1 88 ? 7.512 11.852 -12.163 1.00 21.09 88 GLU A CA 1
ATOM 676 C C . GLU A 1 88 ? 7.077 12.806 -13.264 1.00 22.13 88 GLU A C 1
ATOM 677 O O . GLU A 1 88 ? 6.327 13.748 -13.008 1.00 20.50 88 GLU A O 1
ATOM 683 N N . PRO A 1 89 ? 7.533 12.570 -14.488 1.00 26.51 89 PRO A N 1
ATOM 684 C CA . PRO A 1 89 ? 7.090 13.402 -15.609 1.00 22.61 89 PRO A CA 1
ATOM 685 C C . PRO A 1 89 ? 5.652 13.156 -16.033 1.00 24.35 89 PRO A C 1
ATOM 686 O O . PRO A 1 89 ? 5.300 12.005 -16.292 1.00 23.77 89 PRO A O 1
ATOM 690 N N . VAL A 1 90 ? 4.830 14.197 -16.110 1.00 21.62 90 VAL A N 1
ATOM 691 C CA . VAL A 1 90 ? 3.412 13.977 -16.358 1.00 19.76 90 VAL A CA 1
ATOM 692 C C . VAL A 1 90 ? 3.172 13.170 -17.644 1.00 22.29 90 VAL A C 1
ATOM 693 O O . VAL A 1 90 ? 2.493 12.142 -17.622 1.00 21.52 90 VAL A O 1
ATOM 697 N N . GLU A 1 91 ? 3.737 13.624 -18.761 1.00 23.67 91 GLU A N 1
ATOM 698 C CA . GLU A 1 91 ? 3.523 12.938 -20.039 1.00 23.00 91 GLU A CA 1
ATOM 699 C C . GLU A 1 91 ? 4.025 11.491 -20.036 1.00 22.79 91 GLU A C 1
ATOM 700 O O . GLU A 1 91 ? 3.334 10.596 -20.524 1.00 28.09 91 GLU A O 1
ATOM 706 N N . ASP A 1 92 ? 5.215 11.255 -19.488 1.00 21.83 92 ASP A N 1
ATOM 707 C CA . ASP A 1 92 ? 5.744 9.892 -19.426 1.00 28.00 92 ASP A CA 1
ATOM 708 C C . ASP A 1 92 ? 4.747 8.924 -18.775 1.00 27.00 92 ASP A C 1
ATOM 709 O O . ASP A 1 92 ? 4.558 7.795 -19.241 1.00 26.27 92 ASP A O 1
ATOM 714 N N . SER A 1 93 ? 4.124 9.362 -17.686 1.00 21.75 93 SER A N 1
ATOM 715 C CA . SER A 1 93 ? 3.186 8.512 -16.980 1.00 17.36 93 SER A CA 1
ATOM 716 C C . SER A 1 93 ? 1.934 8.329 -17.805 1.00 16.17 93 SER A C 1
ATOM 717 O O . SER A 1 93 ? 1.460 7.206 -17.969 1.00 16.70 93 SER A O 1
ATOM 720 N N . ALA A 1 94 ? 1.404 9.431 -18.332 1.00 16.44 94 ALA A N 1
ATOM 721 C CA . ALA A 1 94 ? 0.197 9.384 -19.161 1.00 18.10 94 ALA A CA 1
ATOM 722 C C . ALA A 1 94 ? 0.350 8.487 -20.403 1.00 15.61 94 ALA A C 1
ATOM 723 O O . ALA A 1 94 ? -0.514 7.657 -20.684 1.00 18.05 94 ALA A O 1
ATOM 725 N N . GLN A 1 95 ? 1.443 8.657 -21.143 1.00 16.50 95 GLN A N 1
ATOM 726 C CA . GLN A 1 95 ? 1.686 7.868 -22.358 1.00 20.70 95 GLN A CA 1
ATOM 727 C C . GLN A 1 95 ? 1.809 6.369 -22.087 1.00 18.92 95 GLN A C 1
ATOM 728 O O . GLN A 1 95 ? 1.262 5.542 -22.825 1.00 17.28 95 GLN A O 1
ATOM 734 N N . VAL A 1 96 ? 2.545 6.024 -21.039 1.00 14.65 96 VAL A N 1
ATOM 735 C CA . VAL A 1 96 ? 2.790 4.628 -20.727 1.00 17.28 96 VAL A CA 1
ATOM 736 C C . VAL A 1 96 ? 1.562 3.966 -20.102 1.00 15.16 96 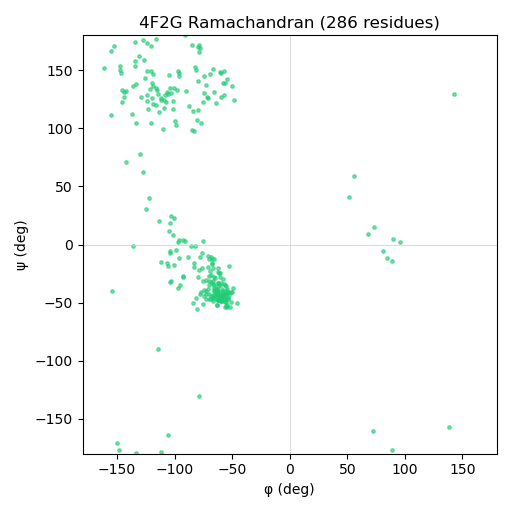VAL A C 1
ATOM 737 O O . VAL A 1 96 ? 1.116 2.913 -20.563 1.00 18.82 96 VAL A O 1
ATOM 741 N N . ILE A 1 97 ? 1.010 4.585 -19.066 1.00 13.34 97 ILE A N 1
ATOM 742 C CA . ILE A 1 97 ? -0.129 3.997 -18.370 1.00 11.69 97 ILE A CA 1
ATOM 743 C C . ILE A 1 97 ? -1.328 3.801 -19.301 1.00 14.60 97 ILE A C 1
ATOM 744 O O . ILE A 1 97 ? -1.940 2.739 -19.299 1.00 15.68 97 ILE A O 1
ATOM 749 N N . SER A 1 98 ? -1.634 4.802 -20.125 1.00 13.67 98 SER A N 1
ATOM 750 C CA . SER A 1 98 ? -2.770 4.704 -21.042 1.00 12.91 98 SER A CA 1
ATOM 751 C C . SER A 1 98 ? -2.526 3.713 -22.188 1.00 15.98 98 SER A C 1
ATOM 752 O O . SER A 1 98 ? -3.450 3.382 -22.930 1.00 21.02 98 SER A O 1
ATOM 755 N N . ARG A 1 99 ? -1.289 3.242 -22.329 1.00 16.75 99 ARG A N 1
ATOM 756 C CA . ARG A 1 99 ? -0.984 2.189 -23.294 1.00 16.08 99 ARG A CA 1
ATOM 757 C C . ARG A 1 99 ? -1.298 0.826 -22.699 1.00 18.16 99 ARG A C 1
ATOM 758 O O . ARG A 1 99 ? -1.453 -0.143 -23.425 1.00 25.57 99 ARG A O 1
ATOM 766 N N . MET A 1 100 ? -1.386 0.749 -21.375 1.00 15.84 100 MET A N 1
ATOM 767 C CA . MET A 1 100 ? -1.589 -0.538 -20.710 1.00 16.71 100 MET A CA 1
ATOM 768 C C . MET A 1 100 ? -3.022 -0.775 -20.222 1.00 18.06 100 MET A C 1
ATOM 769 O O . MET A 1 100 ? -3.482 -1.911 -20.186 1.00 24.54 100 MET A O 1
ATOM 774 N N . VAL A 1 101 ? -3.719 0.293 -19.853 1.00 14.14 101 VAL A N 1
ATOM 775 C CA . VAL A 1 101 ? -5.041 0.172 -19.260 1.00 14.23 101 VAL A CA 1
ATOM 776 C C . VAL A 1 101 ? -6.118 0.802 -20.137 1.00 13.65 101 VAL A C 1
ATOM 777 O O . VAL A 1 101 ? -5.822 1.384 -21.176 1.00 14.38 101 VAL A O 1
ATOM 781 N N . ASP A 1 102 ? -7.369 0.688 -19.704 1.00 12.50 102 ASP A N 1
ATOM 782 C CA . ASP A 1 102 ? -8.504 1.145 -20.501 1.00 14.37 102 ASP A CA 1
ATOM 783 C C . ASP A 1 102 ? -9.120 2.434 -19.983 1.00 14.24 102 ASP A C 1
ATOM 784 O O . ASP A 1 102 ? -9.846 3.132 -20.696 1.00 15.32 102 ASP A O 1
ATOM 789 N N . ILE A 1 103 ? -8.838 2.748 -18.733 1.00 15.33 103 ILE A N 1
ATOM 790 C CA . ILE A 1 103 ? -9.421 3.920 -18.124 1.00 11.83 103 ILE A CA 1
ATOM 791 C C . ILE A 1 103 ? -8.566 4.255 -16.915 1.00 12.90 103 ILE A C 1
ATOM 792 O O . ILE A 1 103 ? -7.937 3.374 -16.335 1.00 12.78 103 ILE A O 1
ATOM 797 N N . ILE A 1 104 ? -8.531 5.535 -16.560 1.00 12.49 104 ILE A N 1
ATOM 798 C CA . ILE A 1 104 ? -7.644 6.021 -15.520 1.00 11.75 104 ILE A CA 1
ATOM 799 C C . ILE A 1 104 ? -8.399 6.931 -14.563 1.00 14.65 104 ILE A C 1
ATOM 800 O O . ILE A 1 104 ? -9.221 7.739 -14.985 1.00 16.16 104 ILE A O 1
ATOM 805 N N . MET A 1 105 ? -8.137 6.777 -13.271 1.00 15.06 105 MET A N 1
ATOM 806 C CA . MET A 1 105 ? -8.678 7.690 -12.271 1.00 13.82 105 MET A CA 1
ATOM 807 C C . MET A 1 105 ? -7.493 8.310 -11.531 1.00 14.02 105 MET A C 1
ATOM 808 O O . MET A 1 105 ? -6.548 7.612 -11.172 1.00 11.95 105 MET A O 1
ATOM 813 N N . ILE A 1 106 ? -7.521 9.627 -11.348 1.00 14.25 106 ILE A N 1
ATOM 814 C CA . ILE A 1 106 ? -6.478 10.304 -10.585 1.00 13.48 106 ILE A CA 1
ATOM 815 C C . ILE A 1 106 ? -7.097 11.103 -9.445 1.00 12.32 106 ILE A C 1
ATOM 816 O O . ILE A 1 106 ? -8.030 11.873 -9.649 1.00 13.31 106 ILE A O 1
ATOM 821 N N . ARG A 1 107 ? -6.577 10.894 -8.241 1.00 14.13 107 ARG A N 1
ATOM 822 C CA . ARG A 1 107 ? -6.915 11.722 -7.089 1.00 12.12 107 ARG A CA 1
ATOM 823 C C . ARG A 1 107 ? -5.647 12.475 -6.692 1.00 12.04 107 ARG A C 1
ATOM 824 O O . ARG A 1 107 ? -4.662 11.872 -6.278 1.00 11.65 107 ARG A O 1
ATOM 832 N N . THR A 1 108 ? -5.662 13.795 -6.837 1.00 13.59 108 THR A N 1
ATOM 833 C CA . THR A 1 108 ? -4.447 14.571 -6.648 1.00 13.12 108 THR A CA 1
ATOM 834 C C . THR A 1 108 ? -4.729 15.994 -6.135 1.00 11.30 108 THR A C 1
ATOM 835 O O . THR A 1 108 ? -5.858 16.328 -5.757 1.00 12.85 108 THR A O 1
ATOM 839 N N . PHE A 1 109 ? -3.697 16.827 -6.109 1.00 13.06 109 PHE A N 1
ATOM 840 C CA . PHE A 1 109 ? -3.830 18.185 -5.583 1.00 14.29 109 PHE A CA 1
ATOM 841 C C . PHE A 1 109 ? -4.362 19.187 -6.593 1.00 14.51 109 PHE A C 1
ATOM 842 O O . PHE A 1 109 ? -5.290 19.939 -6.296 1.00 15.80 109 PHE A O 1
ATOM 850 N N . GLU A 1 110 ? -3.764 19.214 -7.779 1.00 13.10 110 GLU A N 1
ATOM 851 C CA . GLU A 1 110 ? -4.039 20.299 -8.705 1.00 13.88 110 GLU A CA 1
ATOM 852 C C . GLU A 1 110 ? -4.728 19.865 -9.987 1.00 15.13 110 GLU A C 1
ATOM 853 O O . GLU A 1 110 ? -4.332 18.892 -10.624 1.00 15.84 110 GLU A O 1
ATOM 859 N N . GLN A 1 111 ? -5.771 20.610 -10.345 1.00 17.07 111 GLN A N 1
ATOM 860 C CA . GLN A 1 111 ? -6.520 20.393 -11.576 1.00 13.24 111 GLN A CA 1
ATOM 861 C C . GLN A 1 111 ? -5.623 20.502 -12.807 1.00 14.15 111 GLN A C 1
ATOM 862 O O . GLN A 1 111 ? -5.793 19.753 -13.767 1.00 13.79 111 GLN A O 1
ATOM 868 N N . ASP A 1 112 ? -4.677 21.440 -12.782 1.00 16.15 112 ASP A N 1
ATOM 869 C CA . ASP A 1 112 ? -3.756 21.623 -13.910 1.00 17.32 112 ASP A CA 1
ATOM 870 C C . ASP A 1 112 ? -3.003 20.334 -14.226 1.00 17.88 112 ASP A C 1
ATOM 871 O O . ASP A 1 112 ? -2.700 20.051 -15.390 1.00 18.64 112 ASP A O 1
ATOM 876 N N . ILE A 1 113 ? -2.700 19.562 -13.185 1.00 15.80 113 ILE A N 1
ATOM 877 C CA . ILE A 1 113 ? -1.920 18.344 -13.337 1.00 14.53 113 ILE A CA 1
ATOM 878 C C . ILE A 1 113 ? -2.747 17.229 -13.967 1.00 18.78 113 ILE A C 1
ATOM 879 O O . ILE A 1 113 ? -2.279 16.536 -14.879 1.00 16.79 113 ILE A O 1
ATOM 884 N N . ILE A 1 114 ? -3.978 17.049 -13.508 1.00 12.45 114 ILE A N 1
ATOM 885 C CA A ILE A 1 114 ? -4.816 15.999 -14.075 0.42 13.02 114 ILE A CA 1
ATOM 886 C CA B ILE A 1 114 ? -4.823 16.006 -14.068 0.58 13.01 114 ILE A CA 1
ATOM 887 C C . ILE A 1 114 ? -5.222 16.363 -15.497 1.00 14.67 114 ILE A C 1
ATOM 888 O O . ILE A 1 114 ? -5.393 15.487 -16.349 1.00 16.66 114 ILE A O 1
ATOM 897 N N . GLN A 1 115 ? -5.353 17.659 -15.756 1.00 14.99 115 GLN A N 1
ATOM 898 C CA . GLN A 1 115 ? -5.692 18.145 -17.087 1.00 20.81 115 GLN A CA 1
ATOM 899 C C . GLN A 1 115 ? -4.542 17.894 -18.075 1.00 21.58 115 GLN A C 1
ATOM 900 O O . GLN A 1 115 ? -4.755 17.394 -19.189 1.00 19.29 115 GLN A O 1
ATOM 906 N N . ARG A 1 116 ? -3.324 18.237 -17.662 1.00 18.89 116 ARG A N 1
ATOM 907 C CA . ARG A 1 116 ? -2.141 17.987 -18.484 1.00 21.95 116 ARG A CA 1
ATOM 908 C C . ARG A 1 116 ? -1.983 16.479 -18.739 1.00 20.21 116 ARG A C 1
ATOM 909 O O . ARG A 1 116 ? -1.716 16.053 -19.863 1.00 18.92 116 ARG A O 1
ATOM 917 N N . PHE A 1 117 ? -2.156 15.673 -17.693 1.00 15.96 117 PHE A N 1
ATOM 918 C CA . PHE A 1 117 ? -2.130 14.218 -17.837 1.00 17.06 117 PHE A CA 1
ATOM 919 C C . PHE A 1 117 ? -3.144 13.752 -18.898 1.00 19.58 117 PHE A C 1
ATOM 920 O O . PHE A 1 117 ? -2.800 13.035 -19.840 1.00 17.68 117 PHE A O 1
ATOM 928 N N . ALA A 1 118 ? -4.394 14.173 -18.731 1.00 14.46 118 ALA A N 1
ATOM 929 C CA . ALA A 1 118 ? -5.469 13.824 -19.649 1.00 14.54 118 ALA A CA 1
ATOM 930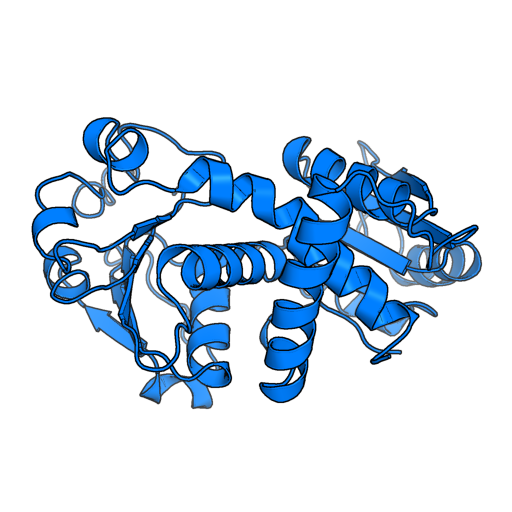 C C . ALA A 1 118 ? -5.114 14.165 -21.098 1.00 17.41 118 ALA A C 1
ATOM 931 O O . ALA A 1 118 ? -5.402 13.397 -22.018 1.00 20.64 118 ALA A O 1
ATOM 933 N N . GLU A 1 119 ? -4.482 15.315 -21.301 1.00 20.07 119 GLU A N 1
ATOM 934 C CA . GLU A 1 119 ? -4.143 15.760 -22.650 1.00 22.76 119 GLU A CA 1
ATOM 935 C C . GLU A 1 119 ? -3.217 14.774 -23.362 1.00 25.89 119 GLU A C 1
ATOM 936 O O . GLU A 1 119 ? -3.190 14.718 -24.591 1.00 27.41 119 GLU A O 1
ATOM 942 N N . ASN A 1 120 ? -2.474 13.984 -22.590 1.00 22.06 120 ASN A N 1
ATOM 943 C CA . ASN A 1 120 ? -1.546 13.014 -23.170 1.00 19.62 120 ASN A CA 1
ATOM 944 C C . ASN A 1 120 ? -1.947 11.574 -22.909 1.00 17.49 120 ASN A C 1
ATOM 945 O O . ASN A 1 120 ? -1.119 10.673 -22.987 1.00 19.35 120 ASN A O 1
ATOM 950 N N . SER A 1 121 ? -3.219 11.362 -22.593 1.00 18.68 121 SER A N 1
ATOM 951 C CA . SER A 1 121 ? -3.714 10.022 -22.297 1.00 19.28 121 SER A CA 1
ATOM 952 C C . SER A 1 121 ? -4.515 9.461 -23.463 1.00 21.39 121 SER A C 1
ATOM 953 O O . SER A 1 121 ? -5.361 10.157 -24.037 1.00 21.73 121 SER A O 1
ATOM 956 N N . ARG A 1 122 ? -4.242 8.202 -23.805 1.00 19.81 122 ARG A N 1
ATOM 957 C CA . ARG A 1 122 ? -4.962 7.505 -24.865 1.00 17.17 122 ARG A CA 1
ATOM 958 C C . ARG A 1 122 ? -6.330 7.017 -24.408 1.00 18.32 122 ARG A C 1
ATOM 959 O O . ARG A 1 122 ? -7.136 6.562 -25.218 1.00 22.57 122 ARG A O 1
ATOM 967 N N . VAL A 1 123 ? -6.584 7.089 -23.106 1.00 14.00 123 VAL A N 1
ATOM 968 C CA . VAL A 1 123 ? -7.829 6.564 -22.553 1.00 13.75 123 VAL A CA 1
ATOM 969 C C . VAL A 1 123 ? -8.492 7.596 -21.641 1.00 16.76 123 VAL A C 1
ATOM 970 O O . VAL A 1 123 ? -7.852 8.557 -21.215 1.00 19.37 123 VAL A O 1
ATOM 974 N N . PRO A 1 124 ? -9.788 7.411 -21.353 1.00 16.67 124 PRO A N 1
ATOM 975 C CA . PRO A 1 124 ? -10.508 8.362 -20.495 1.00 16.39 124 PRO A CA 1
ATOM 976 C C . PRO A 1 124 ? -9.886 8.534 -19.095 1.00 17.62 124 PRO A C 1
ATOM 977 O O . PRO A 1 124 ? -9.450 7.555 -18.467 1.00 15.63 124 PRO A O 1
ATOM 981 N N . VAL A 1 125 ? -9.846 9.781 -18.622 1.00 15.55 125 VAL A N 1
ATOM 982 C CA . VAL A 1 125 ? -9.369 10.095 -17.276 1.00 14.14 125 VAL A CA 1
ATOM 983 C C . VAL A 1 125 ? -10.504 10.657 -16.407 1.00 15.91 125 VAL A C 1
ATOM 984 O O . VAL A 1 125 ? -11.215 11.576 -16.824 1.00 17.38 125 VAL A O 1
ATOM 988 N N . ILE A 1 126 ? -10.672 10.078 -15.215 1.00 12.39 126 ILE A N 1
ATOM 989 C CA . ILE A 1 126 ? -11.677 10.502 -14.244 1.00 11.35 126 ILE A CA 1
ATOM 990 C C . ILE A 1 126 ? -11.006 11.233 -13.076 1.00 13.21 126 ILE A C 1
ATOM 991 O O . ILE A 1 126 ? -10.020 10.750 -12.516 1.00 11.62 126 ILE A O 1
ATOM 996 N N . ASN A 1 127 ? -11.542 12.394 -12.716 1.00 11.02 127 ASN A N 1
ATOM 997 C CA . ASN A 1 127 ? -11.082 13.130 -11.540 1.00 11.77 127 ASN A CA 1
ATOM 998 C C . ASN A 1 127 ? -11.698 12.555 -10.259 1.00 11.92 127 ASN A C 1
ATOM 999 O O . ASN A 1 127 ? -12.896 12.725 -10.016 1.00 12.93 127 ASN A O 1
ATOM 1004 N N . GLY A 1 128 ? -10.878 11.860 -9.463 1.00 10.48 128 GLY A N 1
ATOM 1005 C CA . GLY A 1 128 ? -11.304 11.277 -8.196 1.00 10.79 128 GLY A CA 1
ATOM 1006 C C . GLY A 1 128 ? -11.226 12.257 -7.023 1.00 14.06 128 GLY A C 1
ATOM 1007 O O . GLY A 1 128 ? -11.555 11.910 -5.887 1.00 14.35 128 GLY A O 1
ATOM 1008 N N . LEU A 1 129 ? -10.771 13.474 -7.323 1.00 13.80 129 LEU A N 1
ATOM 1009 C CA . LEU A 1 129 ? -10.737 14.628 -6.410 1.00 15.74 129 LEU A CA 1
ATOM 1010 C C . LEU A 1 129 ? -9.472 15.456 -6.642 1.00 16.24 129 LEU A C 1
ATOM 1011 O O . LEU A 1 129 ? -8.370 14.911 -6.695 1.00 16.62 129 LEU A O 1
ATOM 1016 N N . THR A 1 130 ? -9.646 16.767 -6.811 1.00 14.30 130 THR A N 1
ATOM 1017 C CA . THR A 1 130 ? -8.535 17.712 -6.755 1.00 11.91 130 THR A CA 1
ATOM 1018 C C . THR A 1 130 ? -8.883 18.817 -5.759 1.00 13.05 130 THR A C 1
ATOM 1019 O O . THR A 1 130 ? -9.988 18.841 -5.216 1.00 12.26 130 THR A O 1
ATOM 1023 N N . ASN A 1 131 ? -7.944 19.728 -5.512 1.00 13.39 131 ASN A N 1
ATOM 1024 C CA . ASN A 1 131 ? -8.223 20.882 -4.660 1.00 13.43 131 ASN A CA 1
ATOM 1025 C C . ASN A 1 131 ? -9.333 21.753 -5.245 1.00 17.62 131 ASN A C 1
ATOM 1026 O O . ASN A 1 131 ? -9.998 22.485 -4.519 1.00 20.92 131 ASN A O 1
ATOM 1031 N N . GLU A 1 132 ? -9.528 21.681 -6.561 1.00 17.86 132 GLU A N 1
ATOM 1032 C CA . GLU A 1 132 ? -10.450 22.585 -7.242 1.00 15.11 132 GLU A CA 1
ATOM 1033 C C . GLU A 1 132 ? -11.860 22.015 -7.445 1.00 15.22 132 GLU A C 1
ATOM 1034 O O . GLU A 1 132 ? -12.843 22.758 -7.401 1.00 16.16 132 GLU A O 1
ATOM 1040 N N . TYR A 1 133 ? -11.962 20.709 -7.675 1.00 12.34 133 TYR A N 1
ATOM 1041 C CA . TYR A 1 133 ? -13.250 20.093 -7.994 1.00 13.20 133 TYR A CA 1
ATOM 1042 C C . TYR A 1 133 ? -13.360 18.677 -7.464 1.00 15.25 133 TYR A C 1
ATOM 1043 O O . TYR A 1 133 ? -12.359 17.983 -7.306 1.00 16.25 133 TYR A O 1
ATOM 1052 N N . HIS A 1 134 ? -14.590 18.244 -7.211 1.00 15.53 134 HIS A N 1
ATOM 1053 C CA . HIS A 1 134 ? -14.859 16.880 -6.800 1.00 11.20 134 HIS A CA 1
ATOM 1054 C C . HIS A 1 134 ? -16.137 16.437 -7.437 1.00 15.14 134 HIS A C 1
ATOM 1055 O O . HIS A 1 134 ? -17.175 16.288 -6.756 1.00 14.25 134 HIS A O 1
ATOM 1062 N N . PRO A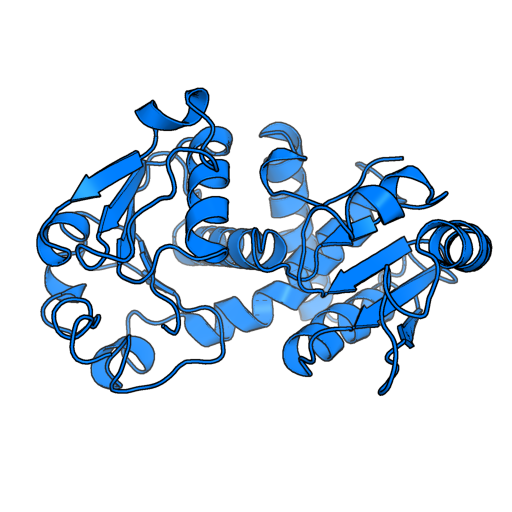 1 135 ? -16.097 16.232 -8.750 1.00 14.06 135 PRO A N 1
ATOM 1063 C CA . PRO A 1 135 ? -17.322 15.961 -9.511 1.00 12.83 135 PRO A CA 1
ATOM 1064 C C . PRO A 1 135 ? -18.000 14.629 -9.167 1.00 14.91 135 PRO A C 1
ATOM 1065 O O . PRO A 1 135 ? -19.228 14.552 -9.199 1.00 11.94 135 PRO A O 1
ATOM 1069 N N . CYS A 1 136 ? -17.228 13.599 -8.840 1.00 13.17 136 CYS A N 1
ATOM 1070 C CA . CYS A 1 136 ? -17.828 12.308 -8.501 1.00 14.52 136 CYS A CA 1
ATOM 1071 C C . CYS A 1 136 ? -18.722 12.363 -7.265 1.00 12.53 136 CYS A C 1
ATOM 1072 O O . CYS A 1 136 ? -19.707 11.634 -7.172 1.00 14.67 136 CYS A O 1
ATOM 1075 N N . GLN A 1 137 ? -18.374 13.215 -6.308 1.00 12.36 137 GLN A N 1
ATOM 1076 C CA . GLN A 1 137 ? -19.158 13.309 -5.082 1.00 10.70 137 GLN A CA 1
ATOM 1077 C C . GLN A 1 137 ? -20.441 14.111 -5.279 1.00 10.21 137 GLN A C 1
ATOM 1078 O O . GLN A 1 137 ? -21.497 13.722 -4.783 1.00 13.07 137 GLN A O 1
ATOM 1084 N N . VAL A 1 138 ? -20.360 15.227 -6.001 1.00 9.78 138 VAL A N 1
ATOM 1085 C CA . VAL A 1 138 ? -21.556 16.011 -6.296 1.00 13.71 138 VAL A CA 1
ATOM 1086 C C . VAL A 1 138 ? -22.521 15.175 -7.131 1.00 16.28 138 VAL A C 1
ATOM 1087 O O . VAL A 1 138 ? -23.734 15.268 -6.965 1.00 15.62 138 VAL A O 1
ATOM 1091 N N . LEU A 1 139 ? -21.975 14.349 -8.020 1.00 15.88 139 LEU A N 1
ATOM 1092 C CA . LEU A 1 139 ? -22.785 13.422 -8.804 1.00 12.53 139 LEU A CA 1
ATOM 1093 C C . LEU A 1 139 ? -23.517 12.435 -7.887 1.00 14.72 139 LEU A C 1
ATOM 1094 O O . LEU A 1 139 ? -24.724 12.235 -8.022 1.00 16.21 139 LEU A O 1
ATOM 1099 N N . ALA A 1 140 ? -22.790 11.842 -6.941 1.00 9.88 140 ALA A N 1
ATOM 1100 C CA . ALA A 1 140 ? -23.377 10.915 -5.980 1.00 9.91 140 ALA A CA 1
ATOM 1101 C C . ALA A 1 140 ? -24.417 11.618 -5.109 1.00 14.92 140 ALA A C 1
ATOM 1102 O O . ALA A 1 140 ? -25.451 11.037 -4.766 1.00 16.43 140 ALA A O 1
ATOM 1104 N N . ASP A 1 141 ? -24.118 12.864 -4.740 1.00 12.48 141 ASP A N 1
ATOM 1105 C CA . ASP A 1 141 ? -25.014 13.686 -3.938 1.00 9.19 141 ASP A CA 1
ATOM 1106 C C . ASP A 1 141 ? -26.330 13.901 -4.666 1.00 13.26 141 ASP A C 1
ATOM 1107 O O . ASP A 1 141 ? -27.408 13.819 -4.077 1.00 15.00 141 ASP A O 1
ATOM 1112 N N . ILE A 1 142 ? -26.232 14.215 -5.950 1.00 13.95 142 ILE A N 1
ATOM 1113 C CA . ILE A 1 142 ? -27.415 14.479 -6.751 1.00 14.97 142 ILE A CA 1
ATOM 1114 C C . ILE A 1 142 ? -28.194 13.191 -7.007 1.00 16.72 142 ILE A C 1
ATOM 1115 O O . ILE A 1 142 ? -29.418 13.212 -6.993 1.00 15.32 142 ILE A O 1
ATOM 1120 N N . PHE A 1 143 ? -27.514 12.076 -7.239 1.00 17.21 143 PHE A N 1
ATOM 1121 C CA . PHE A 1 143 ? -28.190 10.797 -7.364 1.00 14.27 143 PHE A CA 1
ATOM 1122 C C . PHE A 1 143 ? -28.936 10.456 -6.087 1.00 14.75 143 PHE A C 1
ATOM 1123 O O . PHE A 1 143 ? -30.040 10.032 -6.138 1.00 16.11 143 PHE A O 1
ATOM 1131 N N . THR A 1 144 ? -28.286 10.664 -4.968 1.00 15.06 144 THR A N 1
ATOM 1132 C CA . THR A 1 144 ? -28.899 10.401 -3.673 1.00 14.51 144 THR A CA 1
ATOM 1133 C C . THR A 1 144 ? -30.180 11.232 -3.510 1.00 18.26 144 THR A C 1
ATOM 1134 O O . THR A 1 144 ? -31.192 10.736 -2.999 1.00 18.19 144 THR A O 1
ATOM 1138 N N . TYR A 1 145 ? -30.139 12.490 -3.944 1.00 13.71 145 TYR A N 1
ATOM 1139 C CA . TYR A 1 145 ? -31.327 13.337 -3.898 1.00 17.72 145 TYR A CA 1
ATOM 1140 C C . TYR A 1 145 ? -32.467 12.762 -4.746 1.00 19.61 145 TYR A C 1
ATOM 1141 O O . TYR A 1 145 ? -33.602 12.662 -4.274 1.00 22.47 145 TYR A O 1
ATOM 1150 N N . TYR A 1 146 ? -32.169 12.387 -5.989 1.00 16.98 146 TYR A N 1
ATOM 1151 C CA . TYR A 1 146 ? -33.166 11.764 -6.860 1.00 19.16 146 TYR A CA 1
ATOM 1152 C C . TYR A 1 146 ? -33.841 10.589 -6.158 1.00 20.47 146 TYR A C 1
ATOM 1153 O O . TYR A 1 146 ? -35.067 10.476 -6.146 1.00 24.66 146 TYR A O 1
ATOM 1162 N N . GLU A 1 147 ? -33.024 9.705 -5.591 1.00 22.24 147 GLU A N 1
ATOM 1163 C CA . GLU A 1 147 ? -33.515 8.506 -4.916 1.00 19.72 147 GLU A CA 1
ATOM 1164 C C . GLU A 1 147 ? -34.496 8.823 -3.810 1.00 20.69 147 GLU A C 1
ATOM 1165 O O . GLU A 1 147 ? -35.511 8.148 -3.657 1.00 20.78 147 GLU A O 1
ATOM 1171 N N . HIS A 1 148 ? -34.191 9.850 -3.031 1.00 19.17 148 HIS A N 1
ATOM 1172 C CA . HIS A 1 148 ? -35.001 10.156 -1.864 1.00 21.76 148 HIS A CA 1
ATOM 1173 C C . HIS A 1 148 ? -36.116 11.160 -2.145 1.00 25.79 148 HIS A C 1
ATOM 1174 O O . HIS A 1 148 ? -37.151 11.131 -1.474 1.00 29.94 148 HIS A O 1
ATOM 1181 N N . ARG A 1 149 ? -35.925 12.035 -3.132 1.00 20.60 149 ARG A N 1
ATOM 1182 C CA . ARG A 1 149 ? -36.824 13.182 -3.283 1.00 22.21 149 ARG A CA 1
ATOM 1183 C C . ARG A 1 149 ? -37.259 13.475 -4.714 1.00 23.33 149 ARG A C 1
ATOM 1184 O O . ARG A 1 149 ? -38.029 14.405 -4.948 1.00 27.01 149 ARG A O 1
ATOM 1192 N N . GLY A 1 150 ? -36.767 12.699 -5.669 1.00 28.76 150 GLY A N 1
ATOM 1193 C CA . GLY A 1 150 ? -37.099 12.932 -7.063 1.00 27.20 150 GLY A CA 1
ATOM 1194 C C . GLY A 1 150 ? -36.130 13.897 -7.719 1.00 27.82 150 GLY A C 1
ATOM 1195 O O . GLY A 1 150 ? -35.169 14.338 -7.089 1.00 22.87 150 GLY A O 1
ATOM 1196 N N . PRO A 1 151 ? -36.379 14.233 -8.994 1.00 28.90 151 PRO A N 1
ATOM 1197 C CA . PRO A 1 151 ? -35.469 15.084 -9.769 1.00 27.37 151 PRO A CA 1
ATOM 1198 C C . PRO A 1 151 ? -35.172 16.405 -9.064 1.00 23.93 151 PRO A C 1
ATOM 1199 O O . PRO A 1 151 ? -36.061 16.991 -8.438 1.00 23.41 151 PRO A O 1
ATOM 1203 N N . ILE A 1 152 ? -33.925 16.858 -9.179 1.00 21.30 152 ILE A N 1
ATOM 1204 C CA . ILE A 1 152 ? -33.439 18.026 -8.445 1.00 23.31 152 ILE A CA 1
ATOM 1205 C C . ILE A 1 152 ? -33.788 19.350 -9.129 1.00 24.67 152 ILE A C 1
ATOM 1206 O O . ILE A 1 152 ? -33.718 20.410 -8.509 1.00 25.98 152 ILE A O 1
ATOM 1211 N N . ARG A 1 153 ? -34.171 19.282 -10.401 1.00 26.58 153 ARG A N 1
ATOM 1212 C CA . ARG A 1 153 ? -34.483 20.478 -11.179 1.00 25.84 153 ARG A CA 1
ATOM 1213 C C . ARG A 1 153 ? -35.420 21.454 -10.459 1.00 29.23 153 ARG A C 1
ATOM 1214 O O . ARG A 1 153 ? -36.518 21.086 -10.035 1.00 30.64 153 ARG A O 1
ATOM 1222 N N . GLY A 1 154 ? -34.977 22.701 -10.330 1.00 28.54 154 GLY A N 1
ATOM 1223 C CA . GLY A 1 154 ? -35.784 23.742 -9.719 1.00 28.78 154 GLY A CA 1
ATOM 1224 C C . GLY A 1 154 ? -35.760 23.711 -8.203 1.00 30.45 154 GLY A C 1
ATOM 1225 O O . GLY A 1 154 ? -36.321 24.594 -7.548 1.00 30.61 154 GLY A O 1
ATOM 1226 N N . LYS A 1 155 ? -35.111 22.692 -7.645 1.00 28.99 155 LYS A N 1
ATOM 1227 C CA . LYS A 1 155 ? -35.014 22.548 -6.195 1.00 24.29 155 LYS A CA 1
ATOM 1228 C C . LYS A 1 155 ? -33.964 23.503 -5.671 1.00 24.37 155 LYS A C 1
ATOM 1229 O O . LYS A 1 155 ? -33.216 24.084 -6.448 1.00 27.07 155 LYS A O 1
ATOM 1235 N N . THR A 1 156 ? -33.911 23.664 -4.354 1.00 24.21 156 THR A N 1
ATOM 1236 C CA . THR A 1 156 ? -32.975 24.594 -3.731 1.00 26.32 156 THR A CA 1
ATOM 1237 C C . THR A 1 156 ? -31.959 23.862 -2.852 1.00 24.37 156 THR A C 1
ATOM 1238 O O . THR A 1 156 ? -32.329 23.169 -1.907 1.00 21.76 156 THR A O 1
ATOM 1242 N N . VAL A 1 157 ? -30.680 24.018 -3.187 1.00 26.70 157 VAL A N 1
ATOM 1243 C CA . VAL A 1 157 ? -29.577 23.412 -2.448 1.00 17.68 157 VAL A CA 1
ATOM 1244 C C . VAL A 1 157 ? -28.861 24.528 -1.707 1.00 18.72 157 VAL A C 1
ATOM 1245 O O . VAL A 1 157 ? -28.512 25.546 -2.304 1.00 17.66 157 VAL A O 1
ATOM 1249 N N . ALA A 1 158 ? -28.668 24.347 -0.404 1.00 20.66 158 ALA A N 1
ATOM 1250 C CA . ALA A 1 158 ? -27.967 25.323 0.426 1.00 17.52 158 ALA A CA 1
ATOM 1251 C C . ALA A 1 158 ? -26.575 24.810 0.768 1.00 17.41 158 ALA A C 1
ATOM 1252 O O . ALA A 1 158 ? -26.422 23.687 1.261 1.00 17.95 158 ALA A O 1
ATOM 1254 N N . TRP A 1 159 ? -25.570 25.646 0.535 1.00 20.44 159 TRP A N 1
ATOM 1255 C CA . TRP A 1 159 ? -24.221 25.322 0.932 1.00 17.90 159 TRP A CA 1
ATOM 1256 C C . TRP A 1 159 ? -23.804 26.236 2.043 1.00 16.88 159 TRP A C 1
ATOM 1257 O O . TRP A 1 159 ? -23.858 27.477 1.908 1.00 19.72 159 TRP A O 1
ATOM 1268 N N . VAL A 1 160 ? -23.382 25.644 3.154 1.00 18.07 160 VAL A N 1
ATOM 1269 C CA . VAL A 1 160 ? -22.915 26.399 4.298 1.00 21.24 160 VAL A CA 1
ATOM 1270 C C . VAL A 1 160 ? -21.512 25.931 4.615 1.00 23.17 160 VAL A C 1
ATOM 1271 O O . VAL A 1 160 ? -21.278 24.745 4.822 1.00 22.46 160 VAL A O 1
ATOM 1275 N N . GLY A 1 161 ? -20.572 26.864 4.624 1.00 23.54 161 GLY A N 1
ATOM 1276 C CA . GLY A 1 161 ? -19.211 26.542 4.992 1.00 24.63 161 GLY A CA 1
ATOM 1277 C C . GLY A 1 161 ? -18.161 27.203 4.124 1.00 26.07 161 GLY A C 1
ATOM 1278 O O . GLY A 1 161 ? -18.394 28.234 3.495 1.00 24.27 161 GLY A O 1
ATOM 1279 N N . ASP A 1 162 ? -16.991 26.578 4.108 1.00 31.45 162 ASP A N 1
ATOM 1280 C CA . ASP A 1 162 ? -15.818 27.059 3.391 1.00 34.20 162 ASP A CA 1
ATOM 1281 C C . ASP A 1 162 ? -16.033 26.940 1.874 1.00 26.72 162 ASP A C 1
ATOM 1282 O O . ASP A 1 162 ? -16.728 26.034 1.412 1.00 25.54 162 ASP A O 1
ATOM 1287 N N . ALA A 1 163 ? -15.465 27.864 1.102 1.00 21.27 163 ALA A N 1
ATOM 1288 C CA . ALA A 1 163 ? -15.493 27.754 -0.354 1.00 19.22 163 ALA A CA 1
ATOM 1289 C C . ALA A 1 163 ? -14.362 26.844 -0.803 1.00 23.75 163 ALA A C 1
ATOM 1290 O O . ALA A 1 163 ? -13.229 27.289 -0.974 1.00 32.07 163 ALA A O 1
ATOM 1292 N N . ASN A 1 164 ? -14.726 25.586 -1.042 1.00 21.09 164 ASN A N 1
ATOM 1293 C CA . ASN A 1 164 ? -13.803 24.489 -1.319 1.00 21.69 164 ASN A CA 1
ATOM 1294 C C . ASN A 1 164 ? -14.280 23.664 -2.516 1.00 23.65 164 ASN A C 1
ATOM 1295 O O . ASN A 1 164 ? -15.383 23.876 -3.020 1.00 17.99 164 ASN A O 1
ATOM 1300 N N . ASN A 1 165 ? -13.549 22.623 -2.875 1.00 22.73 165 ASN A N 1
ATOM 1301 C CA . ASN A 1 165 ? -13.746 22.005 -4.170 1.00 18.74 165 ASN A CA 1
ATOM 1302 C C . ASN A 1 165 ? -15.206 21.602 -4.319 1.00 17.23 165 ASN A C 1
ATOM 1303 O O . ASN A 1 165 ? -15.768 21.690 -5.410 1.00 18.49 165 ASN A O 1
ATOM 1308 N N . MET A 1 166 ? -15.823 21.164 -3.229 1.00 14.09 166 MET A N 1
ATOM 1309 C CA . MET A 1 166 ? -17.234 20.775 -3.270 1.00 16.19 166 MET A CA 1
ATOM 1310 C C . MET A 1 166 ? -18.138 21.927 -3.719 1.00 15.07 166 MET A C 1
ATOM 1311 O O . MET A 1 166 ? -18.994 21.744 -4.588 1.00 14.81 166 MET A O 1
ATOM 1316 N N . LEU A 1 167 ? -17.938 23.112 -3.146 1.00 17.70 167 LEU A N 1
ATOM 1317 C CA . LEU A 1 167 ? -18.733 24.279 -3.524 1.00 21.68 167 LEU A CA 1
ATOM 1318 C C . LEU A 1 167 ? -18.589 24.662 -5.009 1.00 20.33 167 LEU A C 1
ATOM 1319 O O . LEU A 1 167 ? -19.588 24.935 -5.677 1.00 21.13 167 LEU A O 1
ATOM 1324 N N . TYR A 1 168 ? -17.361 24.706 -5.522 1.00 19.19 168 TYR A N 1
ATOM 1325 C CA . TYR A 1 168 ? -17.144 25.114 -6.912 1.00 20.02 168 TYR A CA 1
ATOM 1326 C C . TYR A 1 168 ? -17.780 24.109 -7.864 1.00 17.88 168 TYR A C 1
ATOM 1327 O O . TYR A 1 168 ? -18.201 24.457 -8.972 1.00 14.97 168 TYR A O 1
ATOM 1336 N N . THR A 1 169 ? -17.850 22.860 -7.414 1.00 16.17 169 THR A N 1
ATOM 1337 C CA . THR A 1 169 ? -18.453 21.791 -8.192 1.00 13.95 169 THR A CA 1
ATOM 1338 C C . THR A 1 169 ? -19.978 21.921 -8.185 1.00 16.32 169 THR A C 1
ATOM 1339 O O . THR A 1 169 ? -20.631 21.744 -9.219 1.00 15.69 169 THR A O 1
ATOM 1343 N N . TRP A 1 170 ? -20.524 22.295 -7.034 1.00 15.90 170 TRP A N 1
ATOM 1344 C CA . TRP A 1 170 ? -21.950 22.507 -6.894 1.00 14.44 170 TRP A CA 1
ATOM 1345 C C . TRP A 1 170 ? -22.403 23.614 -7.798 1.00 20.36 170 TRP A C 1
ATOM 1346 O O . TRP A 1 170 ? -23.497 23.540 -8.399 1.00 18.88 170 TRP A O 1
ATOM 1357 N N . ILE A 1 171 ? -21.584 24.655 -7.915 1.00 19.73 171 ILE A N 1
ATOM 1358 C CA . ILE A 1 171 ? -21.925 25.798 -8.750 1.00 20.26 171 ILE A CA 1
ATOM 1359 C C . ILE A 1 171 ? -22.054 25.348 -10.208 1.00 21.07 171 ILE A C 1
ATOM 1360 O O . ILE A 1 171 ? -22.987 25.742 -10.913 1.00 21.33 171 ILE A O 1
ATOM 1365 N N . GLN A 1 172 ? -21.127 24.514 -10.658 1.00 17.06 172 GLN A N 1
ATOM 1366 C CA . GLN A 1 172 ? -21.175 24.009 -12.021 1.00 20.36 172 GLN A CA 1
ATOM 1367 C C . GLN A 1 172 ? -22.429 23.168 -12.227 1.00 19.63 172 GLN A C 1
ATOM 1368 O O . GLN A 1 172 ? -23.088 23.261 -13.260 1.00 20.68 172 GLN A O 1
ATOM 1374 N N . ALA A 1 173 ? -22.755 22.351 -11.234 1.00 17.11 173 ALA A N 1
ATOM 1375 C CA . ALA A 1 173 ? -23.927 21.481 -11.291 1.00 19.30 173 ALA A CA 1
ATOM 1376 C C . ALA A 1 173 ? -25.242 22.276 -11.378 1.00 19.52 173 ALA A C 1
ATOM 1377 O O . ALA A 1 173 ? -26.147 21.933 -12.145 1.00 19.51 173 ALA A O 1
ATOM 1379 N N . ALA A 1 174 ? -25.341 23.331 -10.579 1.00 18.92 174 ALA A N 1
ATOM 1380 C CA . ALA A 1 174 ? -26.513 24.191 -10.571 1.00 17.86 174 ALA A CA 1
ATOM 1381 C C . ALA A 1 174 ? -26.842 24.747 -11.965 1.00 22.93 174 ALA A C 1
ATOM 1382 O O . ALA A 1 174 ? -28.008 24.755 -12.367 1.00 23.93 174 ALA A O 1
ATOM 1384 N N . ARG A 1 175 ? -25.848 25.230 -12.657 1.00 21.73 175 ARG A N 1
ATOM 1385 C CA . ARG A 1 175 ? -26.027 25.683 -13.995 1.00 25.73 175 ARG A CA 1
ATOM 1386 C C . ARG A 1 175 ? -26.531 24.590 -14.949 1.00 25.92 175 ARG A C 1
ATOM 1387 O O . ARG A 1 175 ? -27.428 24.779 -15.684 1.00 31.41 175 ARG A O 1
ATOM 1395 N N . ILE A 1 176 ? -25.903 23.450 -14.904 1.00 23.25 176 ILE A N 1
ATOM 1396 C CA . ILE A 1 176 ? -26.180 22.386 -15.856 1.00 24.26 176 ILE A CA 1
ATOM 1397 C 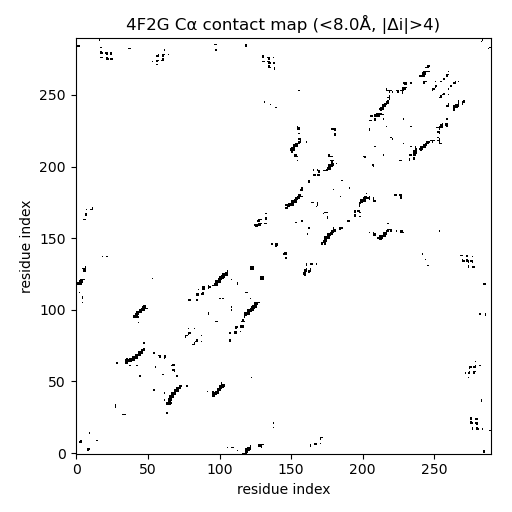C . ILE A 1 176 ? -27.518 21.709 -15.601 1.00 24.08 176 ILE A C 1
ATOM 1398 O O . ILE A 1 176 ? -28.259 21.434 -16.538 1.00 27.10 176 ILE A O 1
ATOM 1403 N N . LEU A 1 177 ? -27.826 21.442 -14.335 1.00 22.78 177 LEU A N 1
ATOM 1404 C CA . LEU A 1 177 ? -29.060 20.737 -13.994 1.00 25.74 177 LEU A CA 1
ATOM 1405 C C . LEU A 1 177 ? -30.185 21.697 -13.604 1.00 26.80 177 LEU A C 1
ATOM 1406 O O . LEU A 1 177 ? -31.286 21.271 -13.256 1.00 28.77 177 LEU A O 1
ATOM 1411 N N . ASP A 1 178 ? -29.894 22.991 -13.675 1.00 24.92 178 ASP A N 1
ATOM 1412 C CA . ASP A 1 178 ? -30.893 24.037 -13.481 1.00 23.41 178 ASP A CA 1
ATOM 1413 C C . ASP A 1 178 ? -31.629 23.948 -12.152 1.00 22.12 178 ASP A C 1
ATOM 1414 O O . ASP A 1 178 ? -32.848 23.806 -12.110 1.00 22.57 178 ASP A O 1
ATOM 1419 N N . PHE A 1 179 ? -30.871 24.012 -11.068 1.00 24.50 179 PHE A N 1
ATOM 1420 C CA . PHE A 1 179 ? -31.454 24.162 -9.749 1.00 24.85 179 PHE A CA 1
ATOM 1421 C C . PHE A 1 179 ? -30.847 25.404 -9.102 1.00 26.57 179 PHE A C 1
ATOM 1422 O O . PHE A 1 179 ? -29.920 26.011 -9.655 1.00 28.51 179 PHE A O 1
ATOM 1430 N N . LYS A 1 180 ? -31.346 25.776 -7.962 1.00 22.52 180 LYS A N 1
ATOM 1431 C CA . LYS A 1 180 ? -30.907 26.979 -7.318 1.00 22.82 180 LYS A CA 1
ATOM 1432 C C . LYS A 1 180 ? -29.938 26.716 -6.214 1.00 24.73 180 LYS A C 1
ATOM 1433 O O . LYS A 1 180 ? -30.230 26.024 -5.309 1.00 27.71 180 LYS A O 1
ATOM 1435 N N . LEU A 1 181 ? -28.787 27.307 -6.293 1.00 21.22 181 LEU A N 1
ATOM 1436 C CA . LEU A 1 181 ? -27.815 27.150 -5.222 1.00 21.98 181 LEU A CA 1
ATOM 1437 C C . LEU A 1 181 ? -27.795 28.406 -4.352 1.00 25.02 181 LEU A C 1
ATOM 1438 O O . LEU A 1 181 ? -27.729 29.531 -4.853 1.00 25.80 181 LEU A O 1
ATOM 1443 N N . GLN A 1 182 ? -27.879 28.200 -3.042 1.00 22.50 182 GLN A N 1
ATOM 1444 C CA . GLN A 1 182 ? -27.794 29.287 -2.081 1.00 21.44 182 GLN A CA 1
ATOM 1445 C C . GLN A 1 182 ? -26.656 28.977 -1.134 1.00 20.93 182 GLN A C 1
ATOM 1446 O O . GLN A 1 182 ? -26.702 27.975 -0.425 1.00 22.78 182 GLN A O 1
ATOM 1452 N N . LEU A 1 183 ? -25.630 29.827 -1.138 1.00 22.43 183 LEU A N 1
ATOM 1453 C CA . LEU A 1 183 ? -24.404 29.551 -0.386 1.00 25.47 183 LEU A CA 1
ATOM 1454 C C . LEU A 1 183 ? -24.035 30.664 0.597 1.00 22.33 183 LEU A C 1
ATOM 1455 O O . LEU A 1 183 ? -24.326 31.836 0.373 1.00 22.75 183 LEU A O 1
ATOM 1460 N N . SER A 1 184 ? -23.395 30.282 1.695 1.00 20.35 184 SER A N 1
ATOM 1461 C CA . SER A 1 184 ? -22.904 31.249 2.673 1.00 19.85 184 SER A CA 1
ATOM 1462 C C . SER A 1 184 ? -21.590 30.733 3.228 1.00 22.01 184 SER A C 1
ATOM 1463 O O . SER A 1 184 ? -21.497 29.567 3.601 1.00 19.67 184 SER A O 1
ATOM 1466 N N . THR A 1 185 ? -20.576 31.595 3.248 1.00 21.10 185 THR A N 1
ATOM 1467 C CA . THR A 1 185 ? -19.258 31.259 3.786 1.00 27.53 185 THR A CA 1
ATOM 1468 C C . THR A 1 185 ? -18.830 32.299 4.828 1.00 30.09 185 THR A C 1
ATOM 1469 O O . THR A 1 185 ? -19.346 33.418 4.843 1.00 34.55 185 THR A O 1
ATOM 1473 N N . PRO A 1 186 ? -17.893 31.934 5.717 1.00 28.81 186 PRO A N 1
ATOM 1474 C CA . PRO A 1 186 ? -17.351 32.953 6.619 1.00 30.42 186 PRO A CA 1
ATOM 1475 C C . PRO A 1 186 ? -16.693 34.035 5.783 1.00 34.15 186 PRO A C 1
ATOM 1476 O O . PRO A 1 186 ? -16.181 33.718 4.713 1.00 36.03 186 PRO A O 1
ATOM 1480 N N . PRO A 1 187 ? -16.713 35.293 6.254 1.00 39.95 187 PRO A N 1
ATOM 1481 C CA . PRO A 1 187 ? -16.272 36.427 5.433 1.00 44.29 187 PRO A CA 1
ATOM 1482 C C . PRO A 1 187 ? -14.915 36.242 4.743 1.00 49.25 187 PRO A C 1
ATOM 1483 O O . PRO A 1 187 ? -14.769 36.660 3.589 1.00 53.53 187 PRO A O 1
ATOM 1487 N N . GLY A 1 188 ? -13.930 35.618 5.334 1.00 44.03 188 GLY A N 1
ATOM 1488 C CA . GLY A 1 188 ? -12.682 35.483 4.619 1.00 43.62 188 GLY A CA 1
ATOM 1489 C C . GLY A 1 188 ? -12.452 34.251 3.758 1.00 43.10 188 GLY A C 1
ATOM 1490 O O . GLY A 1 188 ? -11.379 34.067 3.256 1.00 41.52 188 GLY A O 1
ATOM 1491 N N . TYR A 1 189 ? -13.446 33.382 3.662 1.00 39.10 189 TYR A N 1
ATOM 1492 C CA . TYR A 1 189 ? -13.355 32.142 2.927 1.00 33.86 189 TYR A CA 1
ATOM 1493 C C . TYR A 1 189 ? -14.398 32.040 1.847 1.00 31.99 189 TYR A C 1
ATOM 1494 O O . TYR A 1 189 ? -14.999 31.023 1.647 1.00 28.44 189 TYR A O 1
ATOM 1503 N N . ALA A 1 190 ? -14.617 33.153 1.187 1.00 32.83 190 ALA A N 1
ATOM 1504 C CA . ALA A 1 190 ? -15.566 33.294 0.116 1.00 31.95 190 ALA A CA 1
ATOM 1505 C C . ALA A 1 190 ? -15.115 32.764 -1.244 1.00 34.42 190 ALA A C 1
ATOM 1506 O O . ALA A 1 190 ? -14.014 32.385 -1.376 1.00 34.95 190 ALA A O 1
ATOM 1508 N N . LEU A 1 191 ? -16.009 32.726 -2.218 1.00 31.51 191 LEU A N 1
ATOM 1509 C CA . LEU A 1 191 ? -15.673 32.298 -3.575 1.00 32.31 191 LEU A CA 1
ATOM 1510 C C . LEU A 1 191 ? -14.536 33.119 -4.155 1.00 36.24 191 LEU A C 1
ATOM 1511 O O . LEU A 1 191 ? -14.483 34.339 -3.983 1.00 38.68 191 LEU A O 1
ATOM 1516 N N . ASP A 1 192 ? -13.630 32.439 -4.849 1.00 35.83 192 ASP A N 1
ATOM 1517 C CA . ASP A 1 192 ? -12.596 33.110 -5.617 1.00 37.95 192 ASP A CA 1
ATOM 1518 C C . ASP A 1 192 ? -13.198 33.445 -6.973 1.00 43.69 192 ASP A C 1
ATOM 1519 O O . ASP A 1 192 ? -13.267 32.584 -7.850 1.00 42.27 192 ASP A O 1
ATOM 1524 N N . ALA A 1 193 ? -13.651 34.686 -7.136 1.00 49.34 193 ALA A N 1
ATOM 1525 C CA . ALA A 1 193 ? -14.356 35.091 -8.350 1.00 54.83 193 ALA A CA 1
ATOM 1526 C C . ALA A 1 193 ? -13.586 34.769 -9.633 1.00 55.39 193 ALA A C 1
ATOM 1527 O O . ALA A 1 193 ? -14.169 34.731 -10.715 1.00 57.56 193 ALA A O 1
ATOM 1529 N N . LYS A 1 194 ? -12.283 34.530 -9.505 1.00 53.45 194 LYS A N 1
ATOM 1530 C CA . LYS A 1 194 ? -11.454 34.148 -10.646 1.00 53.64 194 LYS A CA 1
ATOM 1531 C C . LYS A 1 194 ? -11.656 32.684 -11.056 1.00 47.94 194 LYS A C 1
ATOM 1532 O O . LYS A 1 194 ? -11.355 32.305 -12.185 1.00 52.74 194 LYS A O 1
ATOM 1534 N N . LEU A 1 195 ? -12.172 31.868 -10.143 1.00 44.41 195 LEU A N 1
ATOM 1535 C CA . LEU A 1 195 ? -12.335 30.436 -10.391 1.00 38.08 195 LEU A CA 1
ATOM 1536 C C . LEU A 1 195 ? -13.801 30.054 -10.650 1.00 42.13 195 LEU A C 1
ATOM 1537 O O . LEU A 1 195 ? -14.160 28.868 -10.664 1.00 44.36 195 LEU A O 1
ATOM 1539 N N . VAL A 1 196 ? -14.638 31.070 -10.854 1.00 44.53 196 VAL A N 1
ATOM 1540 C CA . VAL A 1 196 ? -16.068 30.878 -11.097 1.00 41.90 196 VAL A CA 1
ATOM 1541 C C . VAL A 1 196 ? -16.487 31.424 -12.464 1.00 41.60 196 VAL A C 1
ATOM 1542 O O . VAL A 1 196 ? -16.316 32.604 -12.749 1.00 45.58 196 VAL A O 1
ATOM 1546 N N . ASP A 1 197 ? -17.037 30.561 -13.307 1.00 38.77 197 ASP A N 1
ATOM 1547 C CA . ASP A 1 197 ? -17.523 30.974 -14.616 1.00 44.16 197 ASP A CA 1
ATOM 1548 C C . ASP A 1 197 ? -18.613 32.035 -14.448 1.00 47.12 197 ASP A C 1
ATOM 1549 O O . ASP A 1 197 ? -19.583 31.838 -13.714 1.00 47.71 197 ASP A O 1
ATOM 1554 N N . ALA A 1 198 ? -18.457 33.168 -15.121 1.00 50.05 198 ALA A N 1
ATOM 1555 C CA . ALA A 1 198 ? -19.442 34.239 -15.006 1.00 47.65 198 ALA A CA 1
ATOM 1556 C C . ALA A 1 198 ? -20.817 33.794 -15.512 1.00 45.73 198 ALA A C 1
ATOM 1557 O O . ALA A 1 198 ? -21.842 34.343 -15.112 1.00 42.23 198 ALA A O 1
ATOM 1559 N N . GLU A 1 199 ? -20.828 32.788 -16.383 1.00 48.39 199 GLU A N 1
ATOM 1560 C CA . GLU A 1 199 ? -22.068 32.242 -16.932 1.00 45.09 199 GLU A CA 1
ATOM 1561 C C . GLU A 1 199 ? -22.923 31.512 -15.879 1.00 43.48 199 GLU A C 1
ATOM 1562 O O . GLU A 1 199 ? -24.091 31.202 -16.125 1.00 44.52 199 GLU A O 1
ATOM 1564 N N . SER A 1 200 ? -22.354 31.239 -14.709 1.00 35.22 200 SER A N 1
ATOM 1565 C CA . SER A 1 200 ? -23.087 30.482 -13.704 1.00 33.17 200 SER A CA 1
ATOM 1566 C C . SER A 1 200 ? -23.710 31.383 -12.642 1.00 30.18 200 SER A C 1
ATOM 1567 O O . SER A 1 200 ? -24.441 30.914 -11.779 1.00 33.18 200 SER A O 1
ATOM 1570 N N . ALA A 1 201 ? -23.431 32.679 -12.727 1.00 33.97 201 ALA A N 1
ATOM 1571 C CA . ALA A 1 201 ? -23.954 33.675 -11.781 1.00 34.39 201 ALA A CA 1
ATOM 1572 C C . ALA A 1 201 ? -25.473 33.627 -11.523 1.00 35.11 201 ALA A C 1
ATOM 1573 O O . ALA A 1 201 ? -25.921 33.817 -10.384 1.00 35.72 201 ALA A O 1
ATOM 1575 N N . PRO A 1 202 ? -26.269 33.407 -12.581 1.00 32.07 202 PRO A N 1
ATOM 1576 C CA . PRO A 1 202 ? -27.733 33.325 -12.460 1.00 31.05 202 PRO A CA 1
ATOM 1577 C C . PRO A 1 202 ? -28.231 32.119 -11.651 1.00 33.34 202 PRO A C 1
ATOM 1578 O O . PRO A 1 202 ? -29.409 32.076 -11.281 1.00 31.03 202 PRO A O 1
ATOM 1582 N N . PHE A 1 203 ? -27.353 31.156 -11.377 1.00 32.53 203 PHE A N 1
ATOM 1583 C CA . PHE A 1 203 ? -27.774 29.920 -10.724 1.00 27.17 203 PHE A CA 1
ATOM 1584 C C . PHE A 1 203 ? -27.413 29.822 -9.254 1.00 28.15 203 PHE A C 1
ATOM 1585 O O . PHE A 1 203 ? -27.818 28.877 -8.582 1.00 30.98 203 PHE A O 1
ATOM 1593 N N . TYR A 1 204 ? -26.664 30.792 -8.743 1.00 27.76 204 TYR A N 1
ATOM 1594 C CA . TYR A 1 204 ? -26.376 30.806 -7.312 1.00 27.10 204 TYR A CA 1
ATOM 1595 C C . TYR A 1 204 ? -26.561 32.182 -6.684 1.00 32.27 204 TYR A C 1
ATOM 1596 O O . TYR A 1 204 ? -26.523 33.209 -7.374 1.00 28.06 204 TYR A O 1
ATOM 1605 N N . GLN A 1 205 ? -26.770 32.185 -5.369 1.00 33.90 205 GLN A N 1
ATOM 1606 C CA . GLN A 1 205 ? -26.894 33.422 -4.608 1.00 31.54 205 GLN A CA 1
ATOM 1607 C C . GLN A 1 205 ? -26.100 33.344 -3.303 1.00 30.93 205 GLN A C 1
ATOM 1608 O O . GLN A 1 205 ? -26.135 32.329 -2.600 1.00 28.14 205 GLN A O 1
ATOM 1614 N N . VAL A 1 206 ? -25.385 34.420 -2.988 1.00 29.45 206 VAL A N 1
ATOM 1615 C CA . VAL A 1 206 ? -24.550 34.464 -1.798 1.00 27.80 206 VAL A CA 1
ATOM 1616 C C . VAL A 1 206 ? -25.287 35.166 -0.662 1.00 30.41 206 VAL A C 1
ATOM 1617 O O . VAL A 1 206 ? -25.889 36.221 -0.864 1.00 30.99 206 VAL A O 1
ATOM 1621 N N . PHE A 1 207 ? -25.254 34.561 0.523 1.00 31.16 207 PHE A N 1
ATOM 1622 C CA . PHE A 1 207 ? -25.896 35.125 1.711 1.00 29.79 207 PHE A CA 1
ATOM 1623 C C . PHE A 1 207 ? -24.864 35.382 2.800 1.00 30.83 207 PHE A C 1
ATOM 1624 O O . PHE A 1 207 ? -23.968 34.565 3.024 1.00 29.72 207 PHE A O 1
ATOM 1632 N N . ASP A 1 208 ? -24.995 36.509 3.485 1.00 29.97 208 ASP A N 1
ATOM 1633 C CA . ASP A 1 208 ? -24.113 36.806 4.603 1.00 34.89 208 ASP A CA 1
ATOM 1634 C C . ASP A 1 208 ? -24.459 35.928 5.796 1.00 33.03 208 ASP A C 1
ATOM 1635 O O . ASP A 1 208 ? -23.593 35.590 6.596 1.00 37.14 208 ASP A O 1
ATOM 1640 N N . ASP A 1 209 ? -25.732 35.571 5.914 1.00 30.41 209 ASP A N 1
ATOM 1641 C CA . ASP A 1 209 ? -26.197 34.739 7.017 1.00 28.81 209 ASP A CA 1
ATOM 1642 C C . ASP A 1 209 ? -26.555 33.344 6.504 1.00 27.35 209 ASP A C 1
ATOM 1643 O O . ASP A 1 209 ? -27.449 33.195 5.669 1.00 25.98 209 ASP A O 1
ATOM 1648 N N . PRO A 1 210 ? -25.844 32.314 6.993 1.00 26.64 210 PRO A N 1
ATOM 1649 C CA . PRO A 1 210 ? -26.074 30.937 6.534 1.00 22.92 210 PRO A CA 1
ATOM 1650 C C . PRO A 1 210 ? -27.493 30.450 6.847 1.00 22.03 210 PRO A C 1
ATOM 1651 O O . PRO A 1 210 ? -28.060 29.667 6.089 1.00 21.02 210 PRO A O 1
ATOM 1655 N N . ASN A 1 211 ? -28.056 30.910 7.957 1.00 23.23 211 ASN A N 1
ATOM 1656 C CA . ASN A 1 211 ? -29.447 30.619 8.282 1.00 30.30 211 ASN A CA 1
ATOM 1657 C C . ASN A 1 211 ? -30.440 31.122 7.232 1.00 31.70 211 ASN A C 1
ATOM 1658 O O . ASN A 1 211 ? -31.479 30.502 7.019 1.00 33.72 211 ASN A O 1
ATOM 1663 N N . GLU A 1 212 ? -30.126 32.245 6.588 1.00 32.10 212 GLU A N 1
ATOM 1664 C CA . GLU A 1 212 ? -30.943 32.743 5.485 1.00 27.25 212 GLU A CA 1
ATOM 1665 C C . GLU A 1 212 ? -30.742 31.868 4.254 1.00 24.68 212 GLU A C 1
ATOM 1666 O O . GLU A 1 212 ? -31.690 31.569 3.534 1.00 24.31 212 GLU A O 1
ATOM 1672 N N . ALA A 1 213 ? -29.500 31.454 4.021 1.00 23.30 213 ALA A N 1
ATOM 1673 C CA . ALA A 1 213 ? -29.190 30.610 2.876 1.00 21.97 213 ALA A CA 1
ATOM 1674 C C . ALA A 1 213 ? -29.960 29.302 2.946 1.00 25.99 213 ALA A C 1
ATOM 1675 O O . ALA A 1 213 ? -30.264 28.702 1.917 1.00 25.67 213 ALA A O 1
ATOM 1677 N N . CYS A 1 214 ? -30.288 28.867 4.161 1.00 27.60 214 CYS A N 1
ATOM 1678 C CA . CYS A 1 214 ? -30.994 27.601 4.359 1.00 22.38 214 CYS A CA 1
ATOM 1679 C C . CYS A 1 214 ? -32.518 27.721 4.304 1.00 21.61 214 CYS A C 1
ATOM 1680 O O . CYS A 1 214 ? -33.212 26.702 4.258 1.00 21.30 214 CYS A O 1
ATOM 1683 N N . LYS A 1 215 ? -33.039 28.947 4.314 1.00 22.10 215 LYS A N 1
ATOM 1684 C CA . LYS A 1 215 ? -34.488 29.149 4.274 1.00 23.91 215 LYS A CA 1
ATOM 1685 C C . LYS A 1 215 ? -35.047 28.625 2.960 1.00 26.68 215 LYS A C 1
ATOM 1686 O O . LYS A 1 215 ? -34.626 29.053 1.890 1.00 31.51 215 LYS A O 1
ATOM 1688 N N . GLY A 1 216 ? -35.980 27.682 3.047 1.00 28.58 216 GLY A N 1
ATOM 1689 C CA . GLY A 1 216 ? -36.576 27.083 1.864 1.00 27.82 216 GLY A CA 1
ATOM 1690 C C . GLY A 1 216 ? -35.675 26.117 1.107 1.00 26.29 216 GLY A C 1
ATOM 1691 O O . GLY A 1 216 ? -35.947 25.777 -0.039 1.00 32.09 216 GLY A O 1
ATOM 1692 N N . ALA A 1 217 ? -34.596 25.674 1.738 1.00 22.20 217 ALA A N 1
ATOM 1693 C CA . ALA A 1 217 ? -33.708 24.699 1.117 1.00 19.84 217 ALA A CA 1
ATOM 1694 C C . ALA A 1 217 ? -34.310 23.283 1.104 1.00 20.76 217 ALA A C 1
ATOM 1695 O O . ALA A 1 217 ? -35.014 22.883 2.034 1.00 22.33 217 ALA A O 1
ATOM 1697 N N . ASP A 1 218 ? -34.031 22.533 0.040 1.00 18.17 218 ASP A N 1
ATOM 1698 C CA . ASP A 1 218 ? -34.464 21.146 -0.071 1.00 16.16 218 ASP A CA 1
ATOM 1699 C C . ASP A 1 218 ? -33.311 20.234 0.267 1.00 18.38 218 ASP A C 1
ATOM 1700 O O . ASP A 1 218 ? -33.498 19.044 0.544 1.00 19.78 218 ASP A O 1
ATOM 1705 N N . LEU A 1 219 ? -32.111 20.807 0.226 1.00 16.83 219 LEU A N 1
ATOM 1706 C CA . LEU A 1 219 ? -30.891 20.080 0.516 1.00 15.58 219 LEU A CA 1
ATOM 1707 C C . LEU A 1 219 ? -29.966 21.054 1.228 1.00 16.74 219 LEU A C 1
ATOM 1708 O O . LEU A 1 219 ? -29.738 22.165 0.753 1.00 17.44 219 LEU A O 1
ATOM 1713 N N . VAL A 1 220 ? -29.471 20.651 2.393 1.00 16.66 220 VAL A N 1
ATOM 1714 C CA . VAL A 1 220 ? -28.489 21.438 3.113 1.00 14.92 220 VAL A CA 1
ATOM 1715 C C . VAL A 1 220 ? -27.232 20.610 3.163 1.00 14.12 220 VAL A C 1
ATOM 1716 O O . VAL A 1 220 ? -27.289 19.415 3.438 1.00 14.76 220 VAL A O 1
ATOM 1720 N N . THR A 1 221 ? -26.095 21.231 2.875 1.00 16.66 221 THR A N 1
ATOM 1721 C CA . THR A 1 221 ? -24.850 20.481 2.799 1.00 17.09 221 THR A CA 1
ATOM 1722 C C . THR A 1 221 ? -23.676 21.340 3.251 1.00 18.28 221 THR A C 1
ATOM 1723 O O . THR A 1 221 ? -23.712 22.566 3.127 1.00 17.29 221 THR A O 1
ATOM 1727 N N . THR A 1 222 ? -22.660 20.689 3.816 1.00 17.53 222 THR A N 1
ATOM 1728 C CA . THR A 1 222 ? -21.426 21.355 4.227 1.00 14.70 222 THR A CA 1
ATOM 1729 C C . THR A 1 222 ? -20.258 20.378 4.071 1.00 17.37 222 THR A C 1
ATOM 1730 O O . THR A 1 222 ? -20.438 19.265 3.582 1.00 15.69 222 THR A O 1
ATOM 1734 N N . ASP A 1 223 ? -19.064 20.802 4.474 1.00 22.74 223 ASP A N 1
ATOM 1735 C CA . ASP A 1 223 ? -17.883 19.961 4.385 1.00 15.57 223 ASP A CA 1
ATOM 1736 C C . ASP A 1 223 ? -16.897 20.390 5.467 1.00 17.92 223 ASP A C 1
ATOM 1737 O O . ASP A 1 223 ? -17.114 21.404 6.125 1.00 18.90 223 ASP A O 1
ATOM 1742 N N . VAL A 1 224 ? -15.828 19.625 5.674 1.00 16.70 224 VAL A N 1
ATOM 1743 C CA . VAL A 1 224 ? -14.841 20.005 6.685 1.00 24.04 224 VAL A CA 1
ATOM 1744 C C . VAL A 1 224 ? -14.129 21.290 6.262 1.00 26.13 224 VAL A C 1
ATOM 1745 O O . VAL A 1 224 ? -13.989 21.571 5.073 1.00 25.85 224 VAL A O 1
ATOM 1749 N N . TRP A 1 225 ? -13.682 22.064 7.246 1.00 26.80 225 TRP A N 1
ATOM 1750 C CA . TRP A 1 225 ? -12.990 23.310 6.981 1.00 31.09 225 TRP A CA 1
ATOM 1751 C C . TRP A 1 225 ? -11.558 23.066 6.607 1.00 28.63 225 TRP A C 1
ATOM 1752 O O . TRP A 1 225 ? -10.705 22.800 7.482 1.00 33.05 225 TRP A O 1
ATOM 1763 N N . LYS A 1 238 ? -10.916 28.449 12.080 1.00 65.88 239 LYS A N 1
ATOM 1764 C CA . LYS A 1 238 ? -11.842 27.598 12.827 1.00 63.35 239 LYS A CA 1
ATOM 1765 C C . LYS A 1 238 ? -12.649 28.399 13.852 1.00 65.01 239 LYS A C 1
ATOM 1766 O O . LYS A 1 238 ? -13.842 28.163 14.044 1.00 58.47 239 LYS A O 1
ATOM 1768 N N . ARG A 1 239 ? -11.985 29.343 14.512 1.00 73.66 240 ARG A N 1
ATOM 1769 C CA . ARG A 1 239 ? -12.662 30.242 15.439 1.00 80.08 240 ARG A CA 1
ATOM 1770 C C . ARG A 1 239 ? -13.593 31.162 14.659 1.00 78.71 240 ARG A C 1
ATOM 1771 O O . ARG A 1 239 ? -14.484 31.800 15.227 1.00 80.84 240 ARG A O 1
ATOM 1773 N N . ALA A 1 240 ? -13.376 31.216 13.348 1.00 73.22 241 ALA A N 1
ATOM 1774 C CA . ALA A 1 240 ? -14.124 32.108 12.471 1.00 69.31 241 ALA A CA 1
ATOM 1775 C C . ALA A 1 240 ? -15.344 31.428 11.869 1.00 59.39 241 ALA A C 1
ATOM 1776 O O . ALA A 1 240 ? -16.327 32.091 11.546 1.00 54.19 241 ALA A O 1
ATOM 1778 N N . PHE A 1 241 ? -15.297 30.106 11.730 1.00 56.15 242 PHE A N 1
ATOM 1779 C CA . PHE A 1 241 ? -16.330 29.322 11.068 1.00 50.11 242 PHE A CA 1
ATOM 1780 C C . PHE A 1 241 ? -17.504 29.016 11.989 1.00 47.24 242 PHE A C 1
ATOM 1781 O O . PHE A 1 241 ? -18.455 28.416 11.608 1.00 45.75 242 PHE A O 1
ATOM 1783 N N . ALA A 1 242 ? -17.408 29.457 13.212 1.00 47.85 243 ALA A N 1
ATOM 1784 C CA . ALA A 1 242 ? -18.338 29.066 14.275 1.00 45.07 243 ALA A CA 1
ATOM 1785 C C . ALA A 1 242 ? -19.820 29.320 13.959 1.00 42.87 243 ALA A C 1
ATOM 1786 O O . ALA A 1 242 ? -20.682 28.510 14.300 1.00 38.31 243 ALA A O 1
ATOM 1788 N N . ASP A 1 243 ? -20.124 30.446 13.326 1.00 42.18 244 ASP A N 1
ATOM 1789 C CA . ASP A 1 243 ? -21.506 30.733 12.961 1.00 38.29 244 ASP A CA 1
ATOM 1790 C C . ASP A 1 243 ? -21.934 29.912 11.747 1.00 37.81 244 ASP A C 1
ATOM 1791 O O . ASP A 1 243 ? -23.106 29.911 11.366 1.00 35.61 244 ASP A O 1
ATOM 1796 N N . TRP A 1 244 ? -20.982 29.216 11.134 1.00 25.55 245 TRP A N 1
ATOM 1797 C CA . TRP A 1 244 ? -21.280 28.434 9.936 1.00 24.11 245 TRP A CA 1
ATOM 1798 C C . TRP A 1 244 ? -21.361 26.939 10.224 1.00 25.80 245 TRP A C 1
ATOM 1799 O O . TRP A 1 244 ? -21.287 26.107 9.314 1.00 26.97 245 TRP A O 1
ATOM 1810 N N . CYS A 1 245 ? -21.530 26.595 11.476 1.00 27.61 246 CYS A N 1
ATOM 1811 C CA . CYS A 1 245 ? -21.804 25.258 11.896 1.00 23.92 246 CYS A CA 1
ATOM 1812 C C . CYS A 1 245 ? -23.241 24.877 11.600 1.00 21.64 246 CYS A C 1
ATOM 1813 O O . CYS A 1 245 ? -24.122 25.536 11.972 1.00 18.34 246 CYS A O 1
ATOM 1816 N N . VAL A 1 246 ? -23.438 23.823 10.843 1.00 20.98 247 VAL A N 1
ATOM 1817 C CA . VAL A 1 246 ? -24.793 23.378 10.583 1.00 19.25 247 VAL A CA 1
ATOM 1818 C C . VAL A 1 246 ? -25.323 22.645 11.807 1.00 20.38 247 VAL A C 1
ATOM 1819 O O . VAL A 1 246 ? -24.938 21.507 12.084 1.00 19.39 247 VAL A O 1
ATOM 1823 N N . ASP A 1 247 ? -26.195 23.320 12.549 1.00 21.58 248 ASP A N 1
ATOM 1824 C CA . ASP A 1 247 ? -26.848 22.718 13.704 1.00 18.17 248 ASP A CA 1
ATOM 1825 C C . ASP A 1 247 ? -28.335 22.534 13.424 1.00 22.60 248 ASP A C 1
ATOM 1826 O O . ASP A 1 247 ? -28.819 22.861 12.333 1.00 19.15 248 ASP A O 1
ATOM 1831 N N . GLU A 1 248 ? -29.058 22.012 14.413 1.00 23.44 249 GLU A N 1
ATOM 1832 C CA . GLU A 1 248 ? -30.485 21.745 14.259 1.00 18.70 249 GLU A CA 1
ATOM 1833 C C . GLU A 1 248 ? -31.340 23.008 14.096 1.00 19.51 249 GLU A C 1
ATOM 1834 O O . GLU A 1 248 ? -32.358 22.964 13.402 1.00 18.06 249 GLU A O 1
ATOM 1840 N N . GLU A 1 249 ? -30.945 24.130 14.703 1.00 18.62 250 GLU A N 1
ATOM 1841 C CA A GLU A 1 249 ? -31.679 25.375 14.473 0.65 19.40 250 GLU A CA 1
ATOM 1842 C CA B GLU A 1 249 ? -31.652 25.386 14.473 0.35 19.39 250 GLU A CA 1
ATOM 1843 C C . GLU A 1 249 ? -31.512 25.817 13.024 1.00 18.75 250 GLU A C 1
ATOM 1844 O O . GLU A 1 249 ? -32.465 26.281 12.408 1.00 21.02 250 GLU A O 1
ATOM 1855 N N . MET A 1 250 ? -30.308 25.667 12.483 1.00 18.17 251 MET A N 1
ATOM 1856 C CA . MET A 1 250 ? -30.080 26.026 11.094 1.00 18.18 251 MET A CA 1
ATOM 1857 C C . MET A 1 250 ? -30.954 25.145 10.204 1.00 21.34 251 MET A C 1
ATOM 1858 O O . MET A 1 250 ? -31.645 25.650 9.310 1.00 22.97 251 MET A O 1
ATOM 1863 N N . MET A 1 251 ? -30.933 23.833 10.454 1.00 18.57 252 MET A N 1
ATOM 1864 C CA . MET A 1 251 ? -31.741 22.895 9.668 1.00 17.70 252 MET A CA 1
ATOM 1865 C C . MET A 1 251 ? -33.236 23.214 9.716 1.00 19.80 252 MET A C 1
ATOM 1866 O O . MET A 1 251 ? -33.965 22.935 8.764 1.00 21.89 252 MET A O 1
ATOM 1871 N N . SER A 1 252 ? -33.686 23.804 10.819 1.00 18.59 253 SER A N 1
ATOM 1872 C CA . SER A 1 252 ? -35.107 24.093 10.997 1.00 20.15 253 SER A CA 1
ATOM 1873 C C . SER A 1 252 ? -35.589 25.170 10.025 1.00 24.23 253 SER A C 1
ATOM 1874 O O . SER A 1 252 ? -36.791 25.315 9.796 1.00 25.52 253 SER A O 1
ATOM 1877 N N . HIS A 1 253 ? -34.647 25.908 9.442 1.00 24.41 254 HIS A N 1
ATOM 1878 C CA . HIS A 1 253 ? -34.982 26.966 8.492 1.00 22.30 254 HIS A CA 1
ATOM 1879 C C . HIS A 1 253 ? -35.300 26.400 7.109 1.00 24.96 254 HIS A C 1
ATOM 1880 O O . HIS A 1 253 ? -35.984 27.033 6.309 1.00 25.99 254 HIS A O 1
ATOM 1887 N N . ALA A 1 254 ? -34.807 25.194 6.842 1.00 25.94 255 ALA A N 1
ATOM 1888 C CA . ALA A 1 254 ? -35.010 24.536 5.555 1.00 19.18 255 ALA A CA 1
ATOM 1889 C C . ALA A 1 254 ? -36.398 23.919 5.507 1.00 20.31 255 ALA A C 1
ATOM 1890 O O . ALA A 1 254 ? -37.073 23.850 6.526 1.00 25.51 255 ALA A O 1
ATOM 1892 N N . ASN A 1 255 ? -36.820 23.456 4.335 1.00 21.95 256 ASN A N 1
ATOM 1893 C CA . ASN A 1 255 ? -38.090 22.742 4.224 1.00 27.49 256 ASN A CA 1
ATOM 1894 C C . ASN A 1 255 ? -38.114 21.525 5.150 1.00 29.17 256 ASN A C 1
ATOM 1895 O O . ASN A 1 255 ? -37.073 20.930 5.422 1.00 25.55 256 ASN A O 1
ATOM 1900 N N . SER A 1 256 ? -39.299 21.164 5.639 1.00 34.57 257 SER A N 1
ATOM 1901 C CA . SER A 1 256 ? -39.426 20.131 6.668 1.00 39.37 257 SER A CA 1
ATOM 1902 C C . SER A 1 256 ? -38.800 18.806 6.238 1.00 34.23 257 SER A C 1
ATOM 1903 O O . SER A 1 256 ? -38.234 18.080 7.059 1.00 29.24 257 SER A O 1
ATOM 1906 N N . ASP A 1 257 ? -38.903 18.496 4.950 1.00 31.52 258 ASP A N 1
ATOM 1907 C CA . ASP A 1 257 ? -38.376 17.237 4.440 1.00 31.06 258 ASP A CA 1
ATOM 1908 C C . ASP A 1 257 ? -37.026 17.405 3.747 1.00 26.41 258 ASP A C 1
ATOM 1909 O O . ASP A 1 257 ? -36.630 16.577 2.931 1.00 26.98 258 ASP A O 1
ATOM 1914 N N . ALA A 1 258 ? -36.315 18.474 4.083 1.00 21.22 259 ALA A N 1
ATOM 1915 C CA . ALA A 1 258 ? -34.997 18.703 3.512 1.00 19.27 259 ALA A CA 1
ATOM 1916 C C . ALA A 1 258 ? -34.059 17.543 3.858 1.00 19.48 259 ALA A C 1
ATOM 1917 O O . ALA A 1 258 ? -34.194 16.913 4.909 1.00 18.66 259 ALA A O 1
ATOM 1919 N N . LEU A 1 259 ? -33.128 17.250 2.956 1.00 18.96 260 LEU A N 1
ATOM 1920 C CA . LEU A 1 259 ? -32.096 16.261 3.216 1.00 15.01 260 LEU A CA 1
ATOM 1921 C C . LEU A 1 259 ? -30.837 16.964 3.679 1.00 19.36 260 LEU A C 1
ATOM 1922 O O . LEU A 1 259 ? -30.567 18.095 3.275 1.00 20.69 260 LEU A O 1
ATOM 1927 N N . PHE A 1 260 ? -30.060 16.298 4.525 1.00 17.51 261 PHE A N 1
ATOM 1928 C CA . PHE A 1 260 ? -28.742 16.805 4.871 1.00 13.85 261 PHE A CA 1
ATOM 1929 C C . PHE A 1 260 ? -27.683 15.889 4.300 1.00 14.75 261 PHE A C 1
ATOM 1930 O O . PHE A 1 260 ? -27.757 14.673 4.467 1.00 13.06 261 PHE A O 1
ATOM 1938 N N . MET A 1 261 ? -26.753 16.456 3.539 1.00 15.56 262 MET A N 1
ATOM 1939 C CA . MET A 1 261 ? -25.702 15.659 2.920 1.00 15.25 262 MET A CA 1
ATOM 1940 C C . MET A 1 261 ? -24.393 16.182 3.494 1.00 14.52 262 MET A C 1
ATOM 1941 O O . MET A 1 261 ? -24.296 17.347 3.880 1.00 11.78 262 MET A O 1
ATOM 1946 N N . HIS A 1 262 ? -23.435 15.282 3.662 1.00 16.28 263 HIS A N 1
ATOM 1947 C CA . HIS A 1 262 ? -22.072 15.655 3.941 1.00 15.77 263 HIS A CA 1
ATOM 1948 C C . HIS A 1 262 ? -21.083 14.727 3.315 1.00 14.90 263 HIS A C 1
ATOM 1949 O O . HIS A 1 262 ? -21.103 13.509 3.592 1.00 15.66 263 HIS A O 1
ATOM 1956 N N . CYS A 1 263 ? -20.191 15.254 2.486 1.00 16.02 264 CYS A N 1
ATOM 1957 C CA . CYS A 1 263 ? -19.158 14.399 1.921 1.00 10.92 264 CYS A CA 1
ATOM 1958 C C . CYS A 1 263 ? -18.108 13.957 2.928 1.00 18.60 264 CYS A C 1
ATOM 1959 O O . CYS A 1 263 ? -17.505 14.795 3.598 1.00 18.60 264 CYS A O 1
ATOM 1962 N N . LEU A 1 264 ? -17.884 12.653 3.050 1.00 15.98 265 LEU A N 1
ATOM 1963 C CA . LEU A 1 264 ? -17.124 12.123 4.184 1.00 19.33 265 LEU A CA 1
ATOM 1964 C C . LEU A 1 264 ? -15.629 12.269 3.921 1.00 19.43 265 LEU A C 1
ATOM 1965 O O . LEU A 1 264 ? -15.198 12.220 2.768 1.00 21.86 265 LEU A O 1
ATOM 1970 N N . PRO A 1 265 ? -14.821 12.433 4.985 1.00 17.92 266 PRO A N 1
ATOM 1971 C CA . PRO A 1 265 ? -15.172 12.392 6.412 1.00 17.94 266 PRO A CA 1
ATOM 1972 C C . PRO A 1 265 ? -15.834 13.660 6.963 1.00 20.01 266 PRO A C 1
ATOM 1973 O O . PRO A 1 265 ? -15.828 14.727 6.337 1.00 19.31 266 PRO A O 1
ATOM 1977 N N . ALA A 1 266 ? -16.411 13.520 8.152 1.00 16.51 267 ALA A N 1
ATOM 1978 C CA . ALA A 1 266 ? -17.077 14.623 8.825 1.00 18.51 267 ALA A CA 1
ATOM 1979 C C . ALA A 1 266 ? -16.510 14.791 10.225 1.00 20.16 267 ALA A C 1
ATOM 1980 O O . ALA A 1 266 ? -16.124 13.809 10.858 1.00 20.04 267 ALA A O 1
ATOM 1982 N N . HIS A 1 267 ? -16.402 16.042 10.649 1.00 20.68 268 HIS A N 1
ATOM 1983 C CA . HIS A 1 267 ? -16.025 16.337 11.993 1.00 20.24 268 HIS A CA 1
ATOM 1984 C C . HIS A 1 267 ? -17.091 16.911 12.844 1.00 21.12 268 HIS A C 1
ATOM 1985 O O . HIS A 1 267 ? -17.383 18.126 12.792 1.00 17.91 268 HIS A O 1
ATOM 1992 N N . ARG A 1 268 ? -17.703 16.052 13.644 1.00 22.58 269 ARG A N 1
ATOM 1993 C CA . ARG A 1 268 ? -18.848 16.416 14.453 1.00 25.14 269 ARG A CA 1
ATOM 1994 C C . ARG A 1 268 ? -18.393 17.435 15.502 1.00 35.65 269 ARG A C 1
ATOM 1995 O O . ARG A 1 268 ? -17.418 17.241 16.169 1.00 42.10 269 ARG A O 1
ATOM 2003 N N . GLY A 1 269 ? -19.149 18.523 15.614 1.00 30.24 270 GLY A N 1
ATOM 2004 C CA . GLY A 1 269 ? -18.780 19.643 16.461 1.00 23.91 270 GLY A CA 1
ATOM 2005 C C . GLY A 1 269 ? -17.939 20.727 15.803 1.00 28.53 270 GLY A C 1
ATOM 2006 O O . GLY A 1 269 ? -17.551 21.690 16.465 1.00 31.07 270 GLY A O 1
ATOM 2007 N N . GLU A 1 270 ? -17.709 20.590 14.494 1.00 30.00 271 GLU A N 1
ATOM 2008 C CA . GLU A 1 270 ? -17.023 21.612 13.695 1.00 30.00 271 GLU A CA 1
ATOM 2009 C C . GLU A 1 270 ? -17.917 22.257 12.622 1.00 30.00 271 GLU A C 1
ATOM 2010 O O . GLU A 1 270 ? -18.579 23.259 12.890 1.00 30.00 271 GLU A O 1
ATOM 2016 N N . GLU A 1 271 ? -17.945 21.681 11.418 1.00 24.90 272 GLU A N 1
ATOM 2017 C CA . GLU A 1 271 ? -18.878 22.114 10.385 1.00 23.20 272 GLU A CA 1
ATOM 2018 C C . GLU A 1 271 ? -20.340 21.762 10.669 1.00 22.44 272 GLU A C 1
ATOM 2019 O O . GLU A 1 271 ? -21.261 22.425 10.191 1.00 19.70 272 GLU A O 1
ATOM 2025 N N . VAL A 1 272 ? -20.530 20.698 11.442 1.00 18.83 273 VAL A N 1
ATOM 2026 C CA . VAL A 1 272 ? -21.832 20.112 11.667 1.00 18.77 273 VAL A CA 1
ATOM 2027 C C . VAL A 1 272 ? -21.955 19.521 13.085 1.00 22.36 273 VAL A C 1
ATOM 2028 O O . VAL A 1 272 ? -21.019 19.018 13.618 1.00 20.19 273 VAL A O 1
ATOM 2032 N N . THR A 1 273 ? -23.146 19.554 13.651 1.00 22.92 274 THR A N 1
ATOM 2033 C CA . THR A 1 273 ? -23.447 18.892 14.918 1.00 20.64 274 THR A CA 1
ATOM 2034 C C . THR A 1 273 ? -23.755 17.406 14.825 1.00 19.02 274 THR A C 1
ATOM 2035 O O . THR A 1 273 ? -24.248 16.981 13.842 1.00 20.02 274 THR A O 1
ATOM 2039 N N . ALA A 1 274 ? -23.503 16.655 15.885 1.00 21.45 275 ALA A N 1
ATOM 2040 C CA . ALA A 1 274 ? -23.956 15.265 15.929 1.00 22.84 275 ALA A CA 1
ATOM 2041 C C . ALA A 1 274 ? -25.470 15.189 15.692 1.00 20.75 275 ALA A C 1
ATOM 2042 O O . ALA A 1 274 ? -25.960 14.325 14.962 1.00 17.53 275 ALA A O 1
ATOM 2044 N N . GLY A 1 275 ? -26.200 16.109 16.318 1.00 21.11 276 GLY A N 1
ATOM 2045 C CA . GLY A 1 275 ? -27.642 16.181 16.180 1.00 20.74 276 GLY A CA 1
ATOM 2046 C C . GLY A 1 275 ? -28.126 16.198 14.743 1.00 21.94 276 GLY A C 1
ATOM 2047 O O . GLY A 1 275 ? -29.126 15.557 14.427 1.00 26.00 276 GLY A O 1
ATOM 2048 N N . VAL A 1 276 ? -27.435 16.931 13.870 1.00 16.97 277 VAL A N 1
ATOM 2049 C CA . VAL A 1 276 ? -27.829 16.997 12.460 1.00 17.21 277 VAL A CA 1
ATOM 2050 C C . VAL A 1 276 ? -27.353 15.789 11.639 1.00 18.59 277 VAL A C 1
ATOM 2051 O O . VAL A 1 276 ? -28.155 15.108 11.005 1.00 22.52 277 VAL A O 1
ATOM 2055 N N . ILE A 1 277 ? -26.053 15.522 11.653 1.00 18.43 278 ILE A N 1
ATOM 2056 C CA . ILE A 1 277 ? -25.497 14.469 10.803 1.00 16.23 278 ILE A CA 1
ATOM 2057 C C . ILE A 1 277 ? -25.936 13.068 11.235 1.00 17.40 278 ILE A C 1
ATOM 2058 O O . ILE A 1 277 ? -25.998 12.145 10.419 1.00 20.01 278 ILE A O 1
ATOM 2063 N N . ASP A 1 278 ? -26.259 12.920 12.515 1.00 19.01 279 ASP A N 1
ATOM 2064 C CA . ASP A 1 278 ? -26.783 11.662 13.034 1.00 22.69 279 ASP A CA 1
ATOM 2065 C C . ASP A 1 278 ? -28.302 11.726 13.198 1.00 23.01 279 ASP A C 1
ATOM 2066 O O . ASP A 1 278 ? -28.912 10.818 13.762 1.00 23.54 279 ASP A O 1
ATOM 2071 N N . GLY A 1 279 ? -28.907 12.804 12.708 1.00 18.03 280 GLY A N 1
ATOM 2072 C CA . GLY A 1 279 ? -30.336 13.014 12.866 1.00 18.90 280 GLY A CA 1
ATOM 2073 C C . GLY A 1 279 ? -31.142 12.439 11.715 1.00 21.03 280 GLY A C 1
ATOM 2074 O O . GLY A 1 279 ? -30.586 11.886 10.763 1.00 20.84 280 GLY A O 1
ATOM 2075 N N . PRO A 1 280 ? -32.468 12.592 11.787 1.00 22.28 281 PRO A N 1
ATOM 2076 C CA . PRO A 1 280 ? -33.405 11.986 10.831 1.00 21.51 281 PRO A CA 1
ATOM 2077 C C . PRO A 1 280 ? -33.383 12.576 9.409 1.00 21.51 281 PRO A C 1
ATOM 2078 O O . PRO A 1 280 ? -33.958 11.963 8.510 1.00 25.60 281 PRO A O 1
ATOM 2082 N N . GLN A 1 281 ? -32.730 13.718 9.201 1.00 19.07 282 GLN A N 1
ATOM 2083 C CA . GLN A 1 281 ? -32.653 14.307 7.866 1.00 18.88 282 GLN A CA 1
ATOM 2084 C C . GLN A 1 281 ? -31.359 13.949 7.129 1.00 19.83 282 GLN A C 1
ATOM 2085 O O . GLN A 1 281 ? -31.241 14.173 5.915 1.00 14.63 282 GLN A O 1
ATOM 2091 N N . SER A 1 282 ? -30.404 13.379 7.864 1.00 17.75 283 SER A N 1
ATOM 2092 C CA . SER A 1 282 ? -29.088 13.041 7.311 1.00 18.27 283 SER A CA 1
ATOM 2093 C C . SER A 1 282 ? -29.122 11.798 6.403 1.00 21.63 283 SER A C 1
ATOM 2094 O O . SER A 1 282 ? -29.667 10.768 6.789 1.00 21.55 283 SER A O 1
ATOM 2097 N N . VAL A 1 283 ? -28.552 11.892 5.201 1.00 18.66 284 VAL A N 1
ATOM 2098 C CA . VAL A 1 283 ? -28.452 10.727 4.315 1.00 13.25 284 VAL A CA 1
ATOM 2099 C C . VAL A 1 283 ? -27.004 10.484 3.905 1.00 13.65 284 VAL A C 1
ATOM 2100 O O . VAL A 1 283 ? -26.740 9.984 2.813 1.00 14.56 284 VAL A O 1
ATOM 2104 N N . VAL A 1 284 ? -26.104 10.829 4.764 1.00 15.23 285 VAL A N 1
ATOM 2105 C CA . VAL A 1 284 ? -24.684 10.801 4.530 1.00 14.34 285 VAL A CA 1
ATOM 2106 C C . VAL A 1 284 ? -24.138 9.379 4.207 1.00 12.31 285 VAL A C 1
ATOM 2107 O O . VAL A 1 284 ? -23.268 9.258 3.479 1.00 15.32 285 VAL A O 1
ATOM 2111 N N . TRP A 1 285 ? -24.669 8.341 4.795 1.00 13.93 286 TRP A N 1
ATOM 2112 C CA . TRP A 1 285 ? -24.208 6.976 4.515 1.00 17.29 286 TRP A CA 1
ATOM 2113 C C . TRP A 1 285 ? -24.645 6.496 3.130 1.00 16.02 286 TRP A C 1
ATOM 2114 O O . TRP A 1 285 ? -23.838 5.950 2.369 1.00 19.43 286 TRP A O 1
ATOM 2125 N N . ASP A 1 286 ? -25.922 6.702 2.813 1.00 12.81 287 ASP A N 1
ATOM 2126 C CA . ASP A 1 286 ? -26.442 6.421 1.480 1.00 17.61 287 ASP A CA 1
ATOM 2127 C C . ASP A 1 286 ? -25.671 7.198 0.433 1.00 19.56 287 ASP A C 1
ATOM 2128 O O . ASP A 1 286 ? -25.341 6.667 -0.628 1.00 17.56 287 ASP A O 1
ATOM 2133 N N . GLU A 1 287 ? -25.402 8.464 0.754 1.00 14.67 288 GLU A N 1
ATOM 2134 C CA . GLU A 1 287 ? -24.624 9.380 -0.088 1.00 12.53 288 GLU A CA 1
ATOM 2135 C C . GLU A 1 287 ? -23.183 8.898 -0.346 1.00 12.94 288 GLU A C 1
ATOM 2136 O O . GLU A 1 287 ? -22.675 8.982 -1.467 1.00 15.69 288 GLU A O 1
ATOM 2142 N N . ALA A 1 288 ? -22.527 8.397 0.691 1.00 11.18 289 ALA A N 1
ATOM 2143 C CA . ALA A 1 288 ? -21.222 7.777 0.534 1.00 9.86 289 ALA A CA 1
ATOM 2144 C C . ALA A 1 288 ? -21.326 6.477 -0.283 1.00 12.87 289 ALA A C 1
ATOM 2145 O O . ALA A 1 288 ? -20.534 6.247 -1.198 1.00 12.47 289 ALA A O 1
ATOM 2147 N N . GLU A 1 289 ? -22.306 5.636 0.042 1.00 13.38 290 GLU A N 1
ATOM 2148 C CA . GLU A 1 289 ? -22.512 4.403 -0.706 1.00 11.04 290 GLU A CA 1
ATOM 2149 C C . GLU A 1 289 ? -22.653 4.685 -2.196 1.00 14.13 290 GLU A C 1
ATOM 2150 O O . GLU A 1 289 ? -22.108 3.958 -3.030 1.00 11.68 290 GLU A O 1
ATOM 2156 N N . ASN A 1 290 ? -23.393 5.744 -2.524 1.00 12.76 291 ASN A N 1
ATOM 2157 C CA . ASN A 1 290 ? -23.723 6.052 -3.913 1.00 9.53 291 ASN A CA 1
ATOM 2158 C C . ASN A 1 290 ? -22.560 6.495 -4.785 1.00 10.28 291 ASN A C 1
ATOM 2159 O O . ASN A 1 290 ? -22.687 6.567 -6.005 1.00 12.85 291 ASN A O 1
ATOM 2164 N N . ARG A 1 291 ? -21.420 6.778 -4.174 1.00 12.22 292 ARG A N 1
ATOM 2165 C CA . ARG A 1 291 ? -20.200 6.954 -4.958 1.00 11.92 292 ARG A CA 1
ATOM 2166 C C . ARG A 1 291 ? -19.932 5.690 -5.785 1.00 12.14 292 ARG A C 1
ATOM 2167 O O . ARG A 1 291 ? -19.592 5.771 -6.964 1.00 12.26 292 ARG A O 1
ATOM 2175 N N . LEU A 1 292 ? -20.093 4.520 -5.167 1.00 15.07 293 LEU A N 1
ATOM 2176 C CA . LEU A 1 292 ? -19.909 3.256 -5.876 1.00 14.41 293 LEU A CA 1
ATOM 2177 C C . LEU A 1 292 ? -20.774 3.204 -7.140 1.00 16.59 293 LEU A C 1
ATOM 2178 O O . LEU A 1 292 ? -20.303 2.847 -8.231 1.00 14.84 293 LEU A O 1
ATOM 2183 N N . HIS A 1 293 ? -22.040 3.576 -6.994 1.00 14.03 294 HIS A N 1
ATOM 2184 C CA . HIS A 1 293 ? -22.994 3.382 -8.076 1.00 13.25 294 HIS A CA 1
ATOM 2185 C C . HIS A 1 293 ? -22.860 4.399 -9.199 1.00 13.69 294 HIS A C 1
ATOM 2186 O O . HIS A 1 293 ? -22.932 4.024 -10.370 1.00 16.90 294 HIS A O 1
ATOM 2193 N N . VAL A 1 294 ? -22.641 5.669 -8.868 1.00 12.11 295 VAL A N 1
ATOM 2194 C CA . VAL A 1 294 ? -22.484 6.662 -9.934 1.00 14.35 295 VAL A CA 1
ATOM 2195 C C . VAL A 1 294 ? -21.167 6.449 -10.676 1.00 12.74 295 VAL A C 1
ATOM 2196 O O . VAL A 1 294 ? -21.089 6.681 -11.882 1.00 14.98 295 VAL A O 1
ATOM 2200 N N . GLN A 1 295 ? -20.137 6.018 -9.952 1.00 10.87 296 GLN A N 1
ATOM 2201 C CA . GLN A 1 295 ? -18.826 5.804 -10.554 1.00 8.15 296 GLN A CA 1
ATOM 2202 C C . GLN A 1 295 ? -18.827 4.595 -11.500 1.00 14.74 296 GLN A C 1
ATOM 2203 O O . GLN A 1 295 ? -18.091 4.567 -12.491 1.00 16.86 296 GLN A O 1
ATOM 2209 N N . LYS A 1 296 ? -19.655 3.601 -11.204 1.00 10.90 297 LYS A N 1
ATOM 2210 C CA . LYS A 1 296 ? -19.845 2.491 -12.133 1.00 12.75 297 LYS A CA 1
ATOM 2211 C C . LYS A 1 296 ? -20.527 2.988 -13.409 1.00 14.85 297 LYS A C 1
ATOM 2212 O O . LYS A 1 296 ? -20.125 2.632 -14.515 1.00 13.20 297 LYS A O 1
ATOM 2218 N N . ALA A 1 297 ? -21.552 3.824 -13.259 1.00 11.34 298 ALA A N 1
ATOM 2219 C CA . ALA A 1 297 ? -22.230 4.399 -14.425 1.00 11.37 298 ALA A CA 1
ATOM 2220 C C . ALA A 1 297 ? -21.270 5.272 -15.245 1.00 15.25 298 ALA A C 1
ATOM 2221 O O . ALA A 1 297 ? -21.278 5.231 -16.480 1.00 13.81 298 ALA A O 1
ATOM 2223 N N . LEU A 1 298 ? -20.440 6.053 -14.553 1.00 11.54 299 LEU A N 1
ATOM 2224 C CA . LEU A 1 298 ? -19.390 6.847 -15.201 1.00 17.78 299 LEU A CA 1
ATOM 2225 C C . LEU A 1 298 ? -18.469 6.011 -16.073 1.00 20.02 299 LEU A C 1
ATOM 2226 O O . LEU A 1 298 ? -18.205 6.352 -17.224 1.00 20.25 299 LEU A O 1
ATOM 2231 N N . MET A 1 299 ? -17.943 4.940 -15.490 1.00 17.01 300 MET A N 1
ATOM 2232 C CA . MET A 1 299 ? -16.979 4.100 -16.175 1.00 16.00 300 MET A CA 1
ATOM 2233 C C . MET A 1 299 ? -17.622 3.395 -17.366 1.00 15.32 300 MET A C 1
ATOM 2234 O O . MET A 1 299 ? -17.042 3.319 -18.454 1.00 12.58 300 MET A O 1
ATOM 2239 N N . GLU A 1 300 ? -18.829 2.886 -17.163 1.00 10.56 301 GLU A N 1
ATOM 2240 C CA . GLU A 1 300 ? -19.563 2.254 -18.247 1.00 15.39 301 GLU A CA 1
ATOM 2241 C C . GLU A 1 300 ? -19.750 3.254 -19.390 1.00 19.47 301 GLU A C 1
ATOM 2242 O O . GLU A 1 300 ? -19.511 2.941 -20.556 1.00 17.05 301 GLU A O 1
ATOM 2248 N N . PHE A 1 301 ? -20.173 4.466 -19.040 1.00 18.41 302 PHE A N 1
ATOM 2249 C CA . PHE A 1 301 ? -20.466 5.508 -20.024 1.00 18.08 302 PHE A CA 1
ATOM 2250 C C . PHE A 1 301 ? -19.225 5.983 -20.778 1.00 17.33 302 PHE A C 1
ATOM 2251 O O . PHE A 1 301 ? -19.247 6.129 -21.999 1.00 20.45 302 PHE A O 1
ATOM 2259 N N . LEU A 1 302 ? -18.142 6.225 -20.051 1.00 15.59 303 LEU A N 1
ATOM 2260 C CA . LEU A 1 302 ? -16.897 6.656 -20.679 1.00 14.62 303 LEU A CA 1
ATOM 2261 C C . LEU A 1 302 ? -16.300 5.573 -21.583 1.00 18.92 303 LEU A C 1
ATOM 2262 O O . LEU A 1 302 ? -15.604 5.888 -22.537 1.00 20.17 303 LEU A O 1
ATOM 2267 N N . LEU A 1 303 ? -16.567 4.302 -21.286 1.00 17.65 304 LEU A N 1
ATOM 2268 C CA . LEU A 1 303 ? -15.986 3.214 -22.075 1.00 18.26 304 LEU A CA 1
ATOM 2269 C C . LEU A 1 303 ? -16.920 2.682 -23.159 1.00 19.32 304 LEU A C 1
ATOM 2270 O O . LEU A 1 303 ? -16.467 2.322 -24.234 1.00 15.85 304 LEU A O 1
ATOM 2275 N N . LEU A 1 304 ? -18.196 2.609 -22.880 1.00 17.99 305 LEU A N 1
ATOM 2276 C CA . LEU A 1 304 ? -19.134 2.090 -23.817 1.00 18.49 305 LEU A CA 1
ATOM 2277 C C . LEU A 1 304 ? -20.050 3.099 -24.502 1.00 23.26 305 LEU A C 1
ATOM 2278 O O . LEU A 1 304 ? -20.674 2.769 -25.466 1.00 23.21 305 LEU A O 1
ATOM 2283 N N . GLY A 1 305 ? -20.138 4.294 -23.958 1.00 19.47 306 GLY A N 1
ATOM 2284 C CA . GLY A 1 305 ? -21.080 5.284 -24.444 1.00 19.62 306 GLY A CA 1
ATOM 2285 C C . GLY A 1 305 ? -22.487 4.880 -24.048 1.00 27.48 306 GLY A C 1
ATOM 2286 O O . GLY A 1 305 ? -22.674 4.081 -23.130 1.00 28.59 306 GLY A O 1
ATOM 2287 N N . ARG A 1 306 ? -23.482 5.428 -24.735 1.00 29.52 307 ARG A N 1
ATOM 2288 C CA . ARG A 1 306 ? -24.872 5.071 -24.480 1.00 35.80 307 ARG A CA 1
ATOM 2289 C C . ARG A 1 306 ? -25.228 3.746 -25.142 1.00 43.08 307 ARG A C 1
ATOM 2290 O O . ARG A 1 306 ? -24.718 3.418 -26.215 1.00 39.74 307 ARG A O 1
ATOM 2298 N N . LEU A 1 307 ? -26.008 2.958 -24.455 1.00 37.69 308 LEU A N 1
ATOM 2299 C CA . LEU A 1 307 ? -26.449 1.687 -24.982 1.00 49.17 308 LEU A CA 1
ATOM 2300 C C . LEU A 1 307 ? -27.231 1.796 -26.299 1.00 58.80 308 LEU A C 1
ATOM 2301 O O . LEU A 1 307 ? -27.579 2.878 -26.735 1.00 56.28 308 LEU A O 1
#